Protein AF-K0KB37-F1 (afdb_monomer_lite)

pLDDT: mean 81.52, std 21.6, range [36.0, 98.44]

Foldseek 3Di:
DQVLLVQLVVQLLVQFDPVQFVVVCVVQVDPQTASNHDPVSSLVSLVVSCVVPPDPDPVSLLVSLCCLCVVPNHPSSNVSSLSSVLPCVVSQEPVCVVVLVVQCVVVVGCVSVVSCCVRHVVVRVVVVVVVVVVVVVPDPPPDPPPDDDDDDDDDDDDDDDDDDDDDDDDDDDDDPDDDDDDDDD

Structure (mmCIF, N/CA/C/O backbone):
data_AF-K0KB37-F1
#
_entry.id   AF-K0KB37-F1
#
loop_
_atom_site.group_PDB
_atom_site.id
_atom_site.type_symbol
_atom_site.label_atom_id
_atom_site.label_alt_id
_atom_site.label_comp_id
_atom_site.label_asym_id
_atom_site.label_entity_id
_atom_site.label_seq_id
_atom_site.pdbx_PDB_ins_code
_atom_site.Cartn_x
_atom_site.Cartn_y
_atom_site.Cartn_z
_atom_site.occupancy
_atom_site.B_iso_or_equiv
_atom_site.auth_seq_id
_atom_site.auth_comp_id
_atom_site.auth_asym_id
_atom_site.auth_atom_id
_atom_site.pdbx_PDB_model_num
ATOM 1 N N . MET A 1 1 ? -4.685 15.515 -6.079 1.00 49.22 1 MET A N 1
ATOM 2 C CA . MET A 1 1 ? -5.528 14.471 -5.465 1.00 49.22 1 MET A CA 1
ATOM 3 C C . MET A 1 1 ? -6.033 13.548 -6.552 1.00 49.22 1 MET A C 1
ATOM 5 O O . MET A 1 1 ? -6.897 13.933 -7.337 1.00 49.22 1 MET A O 1
ATOM 9 N N . ASN A 1 2 ? -5.458 12.354 -6.639 1.00 66.69 2 ASN A N 1
ATOM 10 C CA . ASN A 1 2 ? -5.874 11.321 -7.572 1.00 66.69 2 ASN A CA 1
ATOM 11 C C . ASN A 1 2 ? -7.235 10.761 -7.128 1.00 66.69 2 ASN A C 1
ATOM 13 O O . ASN A 1 2 ? -7.380 10.248 -6.014 1.00 66.69 2 ASN A O 1
ATOM 17 N N . GLY A 1 3 ? -8.246 10.814 -8.004 1.00 86.12 3 GLY A N 1
ATOM 18 C CA . GLY A 1 3 ? -9.591 10.299 -7.704 1.00 86.12 3 GLY A CA 1
ATOM 19 C C . GLY A 1 3 ? -9.596 8.837 -7.232 1.00 86.12 3 GLY A C 1
ATOM 20 O O . GLY A 1 3 ? -10.492 8.427 -6.491 1.00 86.12 3 GLY A O 1
ATOM 21 N N . LEU A 1 4 ? -8.559 8.072 -7.591 1.00 91.25 4 LEU A N 1
ATOM 22 C CA . LEU A 1 4 ? -8.367 6.688 -7.183 1.00 91.25 4 LEU A CA 1
ATOM 23 C C . LEU A 1 4 ? -7.951 6.519 -5.718 1.00 91.25 4 LEU A C 1
ATOM 25 O O . LEU A 1 4 ? -8.518 5.676 -5.021 1.00 91.25 4 LEU A O 1
ATOM 29 N N . ALA A 1 5 ? -6.986 7.311 -5.240 1.00 94.44 5 ALA A N 1
ATOM 30 C CA . ALA A 1 5 ? -6.568 7.284 -3.838 1.00 94.44 5 ALA A CA 1
ATOM 31 C C . ALA A 1 5 ? -7.746 7.678 -2.937 1.00 94.44 5 ALA A C 1
ATOM 33 O O . ALA A 1 5 ? -8.054 6.985 -1.967 1.00 94.44 5 ALA A O 1
ATOM 34 N N . ALA A 1 6 ? -8.495 8.708 -3.340 1.00 94.94 6 ALA A N 1
ATOM 35 C CA . ALA A 1 6 ? -9.721 9.115 -2.665 1.00 94.94 6 ALA A CA 1
ATOM 36 C C . ALA A 1 6 ? -10.789 8.002 -2.647 1.00 94.94 6 ALA A C 1
ATOM 38 O O . ALA A 1 6 ? -11.443 7.798 -1.627 1.00 94.94 6 ALA A O 1
ATOM 39 N N . ALA A 1 7 ? -10.964 7.252 -3.742 1.00 96.19 7 ALA A N 1
ATOM 40 C CA . ALA A 1 7 ? -11.904 6.129 -3.786 1.00 96.19 7 ALA A CA 1
ATOM 41 C C . ALA A 1 7 ? -11.518 4.991 -2.830 1.00 96.19 7 ALA A C 1
ATOM 43 O O . ALA A 1 7 ? -12.390 4.443 -2.157 1.00 96.19 7 ALA A O 1
ATOM 44 N N . ILE A 1 8 ? -10.225 4.668 -2.735 1.00 97.00 8 ILE A N 1
ATOM 45 C CA . ILE A 1 8 ? -9.721 3.672 -1.781 1.00 97.00 8 ILE A CA 1
ATOM 46 C C . ILE A 1 8 ? -9.968 4.146 -0.349 1.00 97.00 8 ILE A C 1
ATOM 48 O O . ILE A 1 8 ? -10.559 3.404 0.429 1.00 97.00 8 ILE A O 1
ATOM 52 N N . ARG A 1 9 ? -9.592 5.387 -0.017 1.00 98.06 9 ARG A N 1
ATOM 53 C CA . ARG A 1 9 ? -9.799 5.966 1.322 1.00 98.06 9 ARG A CA 1
ATOM 54 C C . ARG A 1 9 ? -11.262 5.917 1.753 1.00 98.06 9 ARG A C 1
ATOM 56 O O . ARG A 1 9 ? -11.544 5.466 2.857 1.00 98.06 9 ARG A O 1
ATOM 63 N N . ARG A 1 10 ? -12.190 6.306 0.868 1.00 97.81 10 ARG A N 1
ATOM 64 C CA . ARG A 1 10 ? -13.636 6.230 1.143 1.00 97.81 10 ARG A CA 1
ATOM 65 C C . ARG A 1 10 ? -14.078 4.807 1.472 1.00 97.81 10 ARG A C 1
ATOM 67 O O . ARG A 1 10 ? -14.655 4.590 2.524 1.00 97.81 10 ARG A O 1
ATOM 74 N N . GLN A 1 11 ? -13.728 3.827 0.637 1.00 98.00 11 GLN A N 1
ATOM 75 C CA . GLN A 1 11 ? -14.130 2.440 0.896 1.00 98.00 11 GLN A CA 1
ATOM 76 C C . GLN A 1 11 ? -13.476 1.840 2.148 1.00 98.00 11 GLN A C 1
ATOM 78 O O . GLN A 1 11 ? -14.075 0.985 2.795 1.00 98.00 11 GLN A O 1
ATOM 83 N N . LEU A 1 12 ? -12.258 2.262 2.504 1.00 98.25 12 LEU A N 1
ATOM 84 C CA . LEU A 1 12 ? -11.641 1.868 3.772 1.00 98.25 12 LEU A CA 1
ATOM 85 C C . LEU A 1 12 ? -12.377 2.473 4.968 1.00 98.25 12 LEU A C 1
ATOM 87 O O . LEU A 1 12 ? -12.578 1.770 5.953 1.00 98.25 12 LEU A O 1
ATOM 91 N N . ALA A 1 13 ? -12.795 3.736 4.874 1.00 97.94 13 ALA A N 1
ATOM 92 C CA . ALA A 1 13 ? -13.595 4.386 5.905 1.00 97.94 13 ALA A CA 1
ATOM 93 C C . ALA A 1 13 ? -14.971 3.716 6.063 1.00 97.94 13 ALA A C 1
ATOM 95 O O . ALA A 1 13 ? -15.380 3.435 7.185 1.00 97.94 13 ALA A O 1
ATOM 96 N N . ASP A 1 14 ? -15.638 3.368 4.958 1.00 98.12 14 ASP A N 1
ATOM 97 C CA . ASP A 1 14 ? -16.926 2.657 4.976 1.00 98.12 14 ASP A CA 1
ATOM 98 C C . ASP A 1 14 ? -16.816 1.258 5.610 1.00 98.12 14 ASP A C 1
ATOM 100 O O . ASP A 1 14 ? -17.766 0.753 6.204 1.00 98.12 14 ASP A O 1
ATOM 104 N N . ALA A 1 15 ? -15.650 0.618 5.484 1.00 97.94 15 ALA A N 1
ATOM 105 C CA . ALA A 1 15 ? -15.365 -0.698 6.053 1.00 97.94 15 ALA A CA 1
ATOM 106 C C . ALA A 1 15 ? -14.713 -0.645 7.447 1.00 97.94 15 ALA A C 1
ATOM 108 O O . ALA A 1 15 ? -14.294 -1.691 7.957 1.00 97.94 15 ALA A O 1
ATOM 109 N N . ALA A 1 16 ? -14.568 0.547 8.033 1.00 97.88 16 ALA A N 1
ATOM 110 C CA . ALA A 1 16 ? -13.901 0.737 9.311 1.00 97.88 16 ALA A CA 1
ATOM 111 C C . ALA A 1 16 ? -14.638 0.014 10.448 1.00 97.88 16 ALA A C 1
ATOM 113 O O . ALA A 1 16 ? -15.864 -0.066 10.486 1.00 97.88 16 ALA A O 1
ATOM 114 N N . ASP A 1 17 ? -13.864 -0.480 11.410 1.00 97.44 17 ASP A N 1
ATOM 115 C CA . ASP A 1 17 ? -14.357 -1.086 12.642 1.00 97.44 17 ASP A CA 1
ATOM 116 C C . ASP A 1 17 ? -13.735 -0.347 13.840 1.00 97.44 17 ASP A C 1
ATOM 118 O O . ASP A 1 17 ? -12.647 -0.710 14.316 1.00 97.44 17 ASP A O 1
ATOM 122 N N . PRO A 1 18 ? -14.417 0.699 14.349 1.00 96.12 18 PRO A N 1
ATOM 123 C CA . PRO A 1 18 ? -13.924 1.501 15.465 1.00 96.12 18 PRO A CA 1
ATOM 124 C C . PRO A 1 18 ? -13.724 0.701 16.756 1.00 96.12 18 PRO A C 1
ATOM 126 O O . PRO A 1 18 ? -12.936 1.111 17.606 1.00 96.12 18 PRO A O 1
ATOM 129 N N . ALA A 1 19 ? -14.402 -0.441 16.918 1.00 96.88 19 ALA A N 1
ATOM 130 C CA . ALA A 1 19 ? -14.227 -1.292 18.091 1.00 96.88 19 ALA A CA 1
ATOM 131 C C . ALA A 1 19 ? -12.898 -2.064 18.035 1.00 96.88 19 ALA A C 1
ATOM 133 O O . ALA A 1 19 ? -12.258 -2.275 19.067 1.00 96.88 19 ALA A O 1
ATOM 134 N N . LYS A 1 20 ? -12.441 -2.449 16.835 1.00 95.19 20 LYS A N 1
ATOM 135 C CA . LYS A 1 20 ? -11.159 -3.152 16.639 1.00 95.19 20 LYS A CA 1
ATOM 136 C C . LYS A 1 20 ? -9.959 -2.218 16.552 1.00 95.19 20 LYS A C 1
ATOM 138 O O . LYS A 1 20 ? -8.869 -2.597 16.991 1.00 95.19 20 LYS A O 1
ATOM 143 N N . ALA A 1 21 ? -10.136 -1.022 15.994 1.00 96.56 21 ALA A N 1
ATOM 144 C CA . ALA A 1 21 ? -9.048 -0.082 15.725 1.00 96.56 21 ALA A CA 1
ATOM 145 C C . ALA A 1 21 ? -8.096 0.146 16.925 1.00 96.56 21 ALA A C 1
ATOM 147 O O . ALA A 1 21 ? -6.887 -0.049 16.752 1.00 96.56 21 ALA A O 1
ATOM 148 N N . PRO A 1 22 ? -8.573 0.437 18.157 1.00 97.25 22 PRO A N 1
ATOM 149 C CA . PRO A 1 22 ? -7.686 0.686 19.295 1.00 97.25 22 PRO A CA 1
ATOM 150 C C . PRO A 1 22 ? -6.863 -0.540 19.701 1.00 97.25 22 PRO A C 1
ATOM 152 O O . PRO A 1 22 ? -5.706 -0.410 20.102 1.00 97.25 22 PRO A O 1
ATOM 155 N N . GLN A 1 23 ? -7.441 -1.741 19.603 1.00 96.56 23 GLN A N 1
ATOM 156 C CA . GLN A 1 23 ? -6.748 -2.979 19.957 1.00 96.56 23 GLN A CA 1
ATOM 157 C C . GLN A 1 23 ? -5.597 -3.250 18.986 1.00 96.56 23 GLN A C 1
ATOM 159 O O . GLN A 1 23 ? -4.478 -3.536 19.419 1.00 96.56 23 GLN A O 1
ATOM 164 N N . VAL A 1 24 ? -5.856 -3.118 17.682 1.00 96.12 24 VAL A N 1
ATOM 165 C CA . VAL A 1 24 ? -4.841 -3.330 16.644 1.00 96.12 24 VAL A CA 1
ATOM 166 C C . VAL A 1 24 ? -3.750 -2.264 16.734 1.00 96.12 24 VAL A C 1
ATOM 168 O O . VAL A 1 24 ? -2.570 -2.604 16.675 1.00 96.12 24 VAL A O 1
ATOM 171 N N . GLN A 1 25 ? -4.114 -1.000 16.965 1.00 97.25 25 GLN A N 1
ATOM 172 C CA . GLN A 1 25 ? -3.147 0.084 17.132 1.00 97.25 25 GLN A CA 1
ATOM 173 C C . GLN A 1 25 ? -2.211 -0.152 18.325 1.00 97.25 25 GLN A C 1
ATOM 175 O O . GLN A 1 25 ? -0.996 -0.003 18.185 1.00 97.25 25 GLN A O 1
ATOM 180 N N . ARG A 1 26 ? -2.755 -0.575 19.479 1.00 97.31 26 ARG A N 1
ATOM 181 C CA . ARG A 1 26 ? -1.965 -0.922 20.675 1.00 97.31 26 ARG A CA 1
ATOM 182 C C . ARG A 1 26 ? -1.032 -2.096 20.421 1.00 97.31 26 ARG A C 1
ATOM 184 O O . ARG A 1 26 ? 0.142 -2.021 20.772 1.00 97.31 26 ARG A O 1
ATOM 191 N N . TYR A 1 27 ? -1.542 -3.159 19.798 1.00 95.75 27 TYR A N 1
ATOM 192 C CA . TYR A 1 27 ? -0.733 -4.318 19.424 1.00 95.75 27 TYR A CA 1
ATOM 193 C C . TYR A 1 27 ? 0.437 -3.909 18.519 1.00 95.75 27 TYR A C 1
ATOM 195 O O . TYR A 1 27 ? 1.581 -4.283 18.769 1.00 95.75 27 TYR A O 1
ATOM 203 N N . MET A 1 28 ? 0.155 -3.071 17.520 1.00 96.31 28 MET A N 1
ATOM 204 C CA . MET A 1 28 ? 1.146 -2.576 16.567 1.00 96.31 28 MET A CA 1
ATOM 205 C C . MET A 1 28 ? 2.038 -1.470 17.126 1.00 96.31 28 MET A C 1
ATOM 207 O O . MET A 1 28 ? 2.959 -1.062 16.429 1.00 96.31 28 MET A O 1
ATOM 211 N N . LYS A 1 29 ? 1.781 -0.982 18.349 1.00 96.00 29 LYS A N 1
ATOM 212 C CA . LYS A 1 29 ? 2.479 0.161 18.964 1.00 96.00 29 LYS A CA 1
ATOM 213 C C . LYS A 1 29 ? 2.585 1.349 17.998 1.00 96.00 29 LYS A C 1
ATOM 215 O O . LYS A 1 29 ? 3.626 1.986 17.888 1.00 96.00 29 LYS A O 1
ATOM 220 N N . SER A 1 30 ? 1.510 1.587 17.251 1.00 95.56 30 SER A N 1
ATOM 221 C CA . SER A 1 30 ? 1.497 2.523 16.130 1.00 95.56 30 SER A CA 1
ATOM 222 C C . SER A 1 30 ? 1.082 3.915 16.592 1.00 95.56 30 SER A C 1
ATOM 224 O O . SER A 1 30 ? 0.020 4.077 17.195 1.00 95.56 30 SER A O 1
ATOM 226 N N . GLU A 1 31 ? 1.886 4.920 16.252 1.00 94.31 31 GLU A N 1
ATOM 227 C CA . GLU A 1 31 ? 1.502 6.331 16.381 1.00 94.31 31 GLU A CA 1
ATOM 228 C C . GLU A 1 31 ? 0.377 6.680 15.400 1.00 94.31 31 GLU A C 1
ATOM 230 O O . GLU A 1 31 ? -0.600 7.328 15.766 1.00 94.31 31 GLU A O 1
ATOM 235 N N . MET A 1 32 ? 0.475 6.172 14.168 1.00 96.19 32 MET A N 1
ATOM 236 C CA . MET A 1 32 ? -0.565 6.310 13.152 1.00 96.19 32 MET A CA 1
ATOM 237 C C . MET A 1 32 ? -1.825 5.529 13.565 1.00 96.19 32 MET A C 1
ATOM 239 O O . MET A 1 32 ? -1.699 4.358 13.960 1.00 96.19 32 MET A O 1
ATOM 243 N N . PRO A 1 33 ? -3.023 6.130 13.458 1.00 97.88 33 PRO A N 1
ATOM 244 C CA . PRO A 1 33 ? -4.267 5.469 13.816 1.00 97.88 33 PRO A CA 1
ATOM 245 C C . PRO A 1 33 ? -4.610 4.336 12.846 1.00 97.88 33 PRO A C 1
ATOM 247 O O . PRO A 1 33 ? -4.122 4.264 11.714 1.00 97.88 33 PRO A O 1
ATOM 250 N N . PHE A 1 34 ? -5.484 3.450 13.312 1.00 98.38 34 PHE A N 1
ATOM 251 C CA . PHE A 1 34 ? -6.089 2.398 12.503 1.00 98.38 34 PHE A CA 1
ATOM 252 C C . PHE A 1 34 ? -7.570 2.684 12.275 1.00 98.38 34 PHE A C 1
ATOM 254 O O . PHE A 1 34 ? -8.239 3.239 13.143 1.00 98.38 34 PHE A O 1
ATOM 261 N N . LEU A 1 35 ? -8.086 2.233 11.138 1.00 98.25 35 LEU A N 1
ATOM 262 C CA . LEU A 1 35 ? -9.521 2.141 10.866 1.00 98.25 35 LEU A CA 1
ATOM 263 C C . LEU A 1 35 ? -10.135 0.847 11.422 1.00 98.25 35 LEU A C 1
ATOM 265 O O . LEU A 1 35 ? -11.345 0.769 11.592 1.00 98.25 35 LEU A O 1
ATOM 269 N N . GLY A 1 36 ? -9.327 -0.180 11.701 1.00 97.81 36 GLY A N 1
ATOM 270 C CA . GLY A 1 36 ? -9.795 -1.500 12.138 1.00 97.81 36 GLY A CA 1
ATOM 271 C C . GLY A 1 36 ? -10.163 -2.434 10.980 1.00 97.81 36 GLY A C 1
ATOM 272 O O . GLY A 1 36 ? -10.812 -3.460 11.193 1.00 97.81 36 GLY A O 1
ATOM 273 N N . VAL A 1 37 ? -9.737 -2.116 9.752 1.00 98.06 37 VAL A N 1
ATOM 274 C CA . VAL A 1 37 ? -10.094 -2.894 8.556 1.00 98.06 37 VAL A CA 1
ATOM 275 C C . VAL A 1 37 ? -9.225 -4.148 8.458 1.00 98.06 37 VAL A C 1
ATOM 277 O O . VAL A 1 37 ? -7.996 -4.089 8.353 1.00 98.06 37 VAL A O 1
ATOM 280 N N . ALA A 1 38 ? -9.866 -5.317 8.433 1.00 96.44 38 ALA A N 1
ATOM 281 C CA . ALA A 1 38 ? -9.171 -6.594 8.295 1.00 96.44 38 ALA A CA 1
ATOM 282 C C . ALA A 1 38 ? -8.412 -6.706 6.956 1.00 96.44 38 ALA A C 1
ATOM 284 O O . ALA A 1 38 ? -8.867 -6.217 5.920 1.00 96.44 38 ALA A O 1
ATOM 285 N N . LYS A 1 39 ? -7.288 -7.441 6.946 1.00 95.31 39 LYS A N 1
ATOM 286 C CA . LYS A 1 39 ? -6.451 -7.654 5.745 1.00 95.31 39 LYS A CA 1
ATOM 287 C C . LYS A 1 39 ? -7.248 -8.163 4.538 1.00 95.31 39 LYS A C 1
ATOM 289 O O . LYS A 1 39 ? -7.036 -7.683 3.430 1.00 95.31 39 LYS A O 1
ATOM 294 N N . SER A 1 40 ? -8.165 -9.110 4.738 1.00 96.56 40 SER A N 1
ATOM 295 C CA . SER A 1 40 ? -8.999 -9.660 3.659 1.00 96.56 40 SER A CA 1
ATOM 296 C C . SER A 1 40 ? -9.960 -8.621 3.072 1.00 96.56 40 SER A C 1
ATOM 298 O O . SER A 1 40 ? -10.099 -8.542 1.851 1.00 96.56 40 SER A O 1
ATOM 300 N N . ALA A 1 41 ? -10.586 -7.802 3.921 1.00 97.38 41 ALA A N 1
ATOM 301 C CA . ALA A 1 41 ? -11.482 -6.730 3.500 1.00 97.38 41 ALA A CA 1
ATOM 302 C C . ALA A 1 41 ? -10.717 -5.648 2.729 1.00 97.38 41 ALA A C 1
ATOM 304 O O . ALA A 1 41 ? -11.101 -5.301 1.615 1.00 97.38 41 ALA A O 1
ATOM 305 N N . ARG A 1 42 ? -9.576 -5.201 3.263 1.00 97.06 42 ARG A N 1
ATOM 306 C CA . ARG A 1 42 ? -8.700 -4.229 2.603 1.00 97.06 42 ARG A CA 1
ATOM 307 C C . ARG A 1 42 ? -8.214 -4.720 1.236 1.00 97.06 42 ARG A C 1
ATOM 309 O O . ARG A 1 42 ? -8.412 -4.026 0.245 1.00 97.06 42 ARG A O 1
ATOM 316 N N . ALA A 1 43 ? -7.701 -5.949 1.149 1.00 96.00 43 ALA A N 1
ATOM 317 C CA . ALA A 1 43 ? -7.282 -6.538 -0.123 1.00 96.00 43 ALA A CA 1
ATOM 318 C C . ALA A 1 43 ? -8.436 -6.619 -1.141 1.00 96.00 43 ALA A C 1
ATOM 320 O O . ALA A 1 43 ? -8.234 -6.371 -2.333 1.00 96.00 43 ALA A O 1
ATOM 321 N N . LYS A 1 44 ? -9.660 -6.931 -0.686 1.00 97.31 44 LYS A N 1
ATOM 322 C CA . LYS A 1 44 ? -10.863 -6.931 -1.532 1.00 97.31 44 LYS A CA 1
ATOM 323 C C . LYS A 1 44 ? -11.198 -5.523 -2.033 1.00 97.31 44 LYS A C 1
ATOM 325 O O . LYS A 1 44 ? -11.456 -5.375 -3.225 1.00 97.31 44 LYS A O 1
ATOM 330 N N . ILE A 1 45 ? -11.146 -4.513 -1.166 1.00 97.56 45 ILE A N 1
ATOM 331 C CA . ILE A 1 45 ? -11.372 -3.099 -1.506 1.00 97.56 45 ILE A CA 1
ATOM 332 C C . ILE A 1 45 ? -10.342 -2.627 -2.534 1.00 97.56 45 ILE A C 1
ATOM 334 O O . ILE A 1 45 ? -10.711 -2.202 -3.630 1.00 97.56 45 ILE A O 1
ATOM 338 N N . THR A 1 46 ? -9.047 -2.795 -2.249 1.00 95.38 46 THR A N 1
ATOM 339 C CA . THR A 1 46 ? -7.964 -2.409 -3.163 1.00 95.38 46 THR A CA 1
ATOM 340 C C . THR A 1 46 ? -8.136 -3.094 -4.524 1.00 95.38 46 THR A C 1
ATOM 342 O O . THR A 1 46 ? -7.998 -2.465 -5.585 1.00 95.38 46 THR A O 1
ATOM 345 N N . ARG A 1 47 ? -8.516 -4.381 -4.521 1.00 94.19 47 ARG A N 1
ATOM 346 C CA . ARG A 1 47 ? -8.805 -5.146 -5.739 1.00 94.19 47 ARG A CA 1
ATOM 347 C C . ARG A 1 47 ? -10.016 -4.601 -6.504 1.00 94.19 47 ARG A C 1
ATOM 349 O O . ARG A 1 47 ? -9.927 -4.428 -7.720 1.00 94.19 47 ARG A O 1
ATOM 356 N N . ALA A 1 48 ? -11.133 -4.336 -5.843 1.00 95.50 48 ALA A N 1
ATOM 357 C CA . ALA A 1 48 ? -12.331 -3.823 -6.498 1.00 95.50 48 ALA A CA 1
ATOM 358 C C . ALA A 1 48 ? -12.062 -2.447 -7.121 1.00 95.50 48 ALA A C 1
ATOM 360 O O . ALA A 1 48 ? -12.246 -2.257 -8.323 1.00 95.50 48 ALA A O 1
ATOM 361 N N . VAL A 1 49 ? -11.494 -1.528 -6.340 1.00 94.94 49 VAL A N 1
ATOM 362 C CA . VAL A 1 49 ? -11.251 -0.150 -6.772 1.00 94.94 49 VAL A CA 1
ATOM 363 C C . VAL A 1 49 ? -10.267 -0.080 -7.939 1.00 94.94 49 VAL A C 1
ATOM 365 O O . VAL A 1 49 ? -10.547 0.584 -8.933 1.00 94.94 49 VAL A O 1
ATOM 368 N N . SER A 1 50 ? -9.150 -0.822 -7.899 1.00 91.19 50 SER A N 1
ATOM 369 C CA . SER A 1 50 ? -8.240 -0.808 -9.062 1.00 91.19 50 SER A CA 1
ATOM 370 C C . SER A 1 50 ? -8.737 -1.623 -10.266 1.00 91.19 50 SER A C 1
ATOM 372 O O . SER A 1 50 ? -8.157 -1.487 -11.334 1.00 91.19 50 SER A O 1
ATOM 374 N N . ALA A 1 51 ? -9.770 -2.468 -10.123 1.00 92.00 51 ALA A N 1
ATOM 375 C CA . ALA A 1 51 ? -10.418 -3.092 -11.285 1.00 92.00 51 ALA A CA 1
ATOM 376 C C . ALA A 1 51 ? -11.369 -2.110 -11.979 1.00 92.00 51 ALA A C 1
ATOM 378 O O . ALA A 1 51 ? -11.401 -2.068 -13.202 1.00 92.00 51 ALA A O 1
ATOM 379 N N . ALA A 1 52 ? -12.112 -1.320 -11.199 1.00 93.19 52 ALA A N 1
ATOM 380 C CA . ALA A 1 52 ? -13.000 -0.282 -11.718 1.00 93.19 52 ALA A CA 1
ATOM 381 C C . ALA A 1 52 ? -12.226 0.878 -12.368 1.00 93.19 52 ALA A C 1
ATOM 383 O O . ALA A 1 52 ? -12.714 1.514 -13.297 1.00 93.19 52 ALA A O 1
ATOM 384 N N . HIS A 1 53 ? -11.006 1.133 -11.890 1.00 90.44 53 HIS A N 1
ATOM 385 C CA . HIS A 1 53 ? -10.158 2.229 -12.346 1.00 90.44 53 HIS A CA 1
ATOM 386 C C . HIS A 1 53 ? -8.727 1.732 -12.600 1.00 90.44 53 HIS A C 1
ATOM 388 O O . HIS A 1 53 ? -7.823 1.982 -11.788 1.00 90.44 53 HIS A O 1
ATOM 394 N N . PRO A 1 54 ? -8.503 0.974 -13.688 1.00 90.88 54 PRO A N 1
ATOM 395 C CA . PRO A 1 54 ? -7.164 0.541 -14.043 1.00 90.88 54 PRO A CA 1
ATOM 396 C C . PRO A 1 54 ? -6.306 1.766 -14.420 1.00 90.88 54 PRO A C 1
ATOM 398 O O . PRO A 1 54 ? -6.764 2.629 -15.167 1.00 90.88 54 PRO A O 1
ATOM 401 N N . PRO A 1 55 ? -5.062 1.863 -13.925 1.00 92.00 55 PRO A N 1
ATOM 402 C CA . PRO A 1 55 ? -4.126 2.894 -14.340 1.00 92.00 55 PRO A CA 1
ATOM 403 C C . PRO A 1 55 ? -3.778 2.726 -15.821 1.00 92.00 55 PRO A C 1
ATOM 405 O O . PRO A 1 55 ? -3.517 1.616 -16.297 1.00 92.00 55 PRO A O 1
ATOM 408 N N . THR A 1 56 ? -3.753 3.852 -16.522 1.00 93.50 56 THR A N 1
ATOM 409 C CA . THR A 1 56 ? -3.440 3.965 -17.952 1.00 93.50 56 THR A CA 1
ATOM 410 C C . THR A 1 56 ? -1.938 4.045 -18.213 1.00 93.50 56 THR A C 1
ATOM 412 O O . THR A 1 56 ? -1.486 3.664 -19.288 1.00 93.50 56 THR A O 1
ATOM 415 N N . SER A 1 57 ? -1.151 4.455 -17.212 1.00 95.12 57 SER A N 1
ATOM 416 C CA . SER A 1 57 ? 0.308 4.526 -17.286 1.00 95.12 57 SER A CA 1
ATOM 417 C C . SER A 1 57 ? 0.980 4.094 -15.981 1.00 95.12 57 SER A C 1
ATOM 419 O O . SER A 1 57 ? 0.335 3.953 -14.933 1.00 95.12 57 SER A O 1
ATOM 421 N N . ARG A 1 58 ? 2.300 3.886 -16.048 1.00 95.56 58 ARG A N 1
ATOM 422 C CA . ARG A 1 58 ? 3.126 3.577 -14.877 1.00 95.56 58 ARG A CA 1
ATOM 423 C C . ARG A 1 58 ? 3.156 4.751 -13.902 1.00 95.56 58 ARG A C 1
ATOM 425 O O . ARG A 1 58 ? 3.074 4.542 -12.696 1.00 95.56 58 ARG A O 1
ATOM 432 N N . GLU A 1 59 ? 3.230 5.967 -14.424 1.00 95.31 59 GLU A N 1
ATOM 433 C CA . GLU A 1 59 ? 3.279 7.214 -13.662 1.00 95.31 59 GLU A CA 1
ATOM 434 C C . GLU A 1 59 ? 1.998 7.373 -12.846 1.00 95.31 59 GLU A C 1
ATOM 436 O O . GLU A 1 59 ? 2.074 7.567 -11.638 1.00 95.31 59 GLU A O 1
ATOM 441 N N . GLN A 1 60 ? 0.828 7.159 -13.459 1.00 94.88 60 GLN A N 1
ATOM 442 C CA . GLN A 1 60 ? -0.459 7.215 -12.758 1.00 94.88 60 GLN A CA 1
ATOM 443 C C . GLN A 1 60 ? -0.561 6.156 -11.646 1.00 94.88 60 GLN A C 1
ATOM 445 O O . GLN A 1 60 ? -1.174 6.373 -10.595 1.00 94.88 60 GLN A O 1
ATOM 450 N N . TRP A 1 61 ? 0.020 4.974 -11.869 1.00 95.62 61 TRP A N 1
ATOM 451 C CA . TRP A 1 61 ? 0.081 3.937 -10.844 1.00 95.62 61 TRP A CA 1
ATOM 452 C C . TRP A 1 61 ? 0.979 4.331 -9.674 1.00 95.62 61 TRP A C 1
ATOM 454 O O . TRP A 1 61 ? 0.527 4.213 -8.531 1.00 95.62 61 TRP A O 1
ATOM 464 N N . LEU A 1 62 ? 2.194 4.811 -9.954 1.00 96.56 62 LEU A N 1
ATOM 465 C CA . LEU A 1 62 ? 3.147 5.262 -8.941 1.00 96.56 62 LEU A CA 1
ATOM 466 C C . LEU A 1 62 ? 2.621 6.463 -8.162 1.00 96.56 62 LEU A C 1
ATOM 468 O O . LEU A 1 62 ? 2.697 6.454 -6.939 1.00 96.56 62 LEU A O 1
ATOM 472 N N . GLU A 1 63 ? 2.022 7.442 -8.838 1.00 96.38 63 GLU A N 1
ATOM 473 C CA . GLU A 1 63 ? 1.393 8.602 -8.206 1.00 96.38 63 GLU A CA 1
ATOM 474 C C . GLU A 1 63 ? 0.350 8.157 -7.178 1.00 96.38 63 GLU A C 1
ATOM 476 O O . GLU A 1 63 ? 0.395 8.577 -6.029 1.00 96.38 63 GLU A O 1
ATOM 481 N N . CYS A 1 64 ? -0.531 7.218 -7.540 1.00 96.12 64 CYS A N 1
ATOM 482 C CA . CYS A 1 64 ? -1.524 6.698 -6.602 1.00 96.12 64 CYS A CA 1
ATOM 483 C C . CYS A 1 64 ? -0.899 5.933 -5.422 1.00 96.12 64 CYS A C 1
ATOM 485 O O . CYS A 1 64 ? -1.411 6.017 -4.306 1.00 96.12 64 CYS A O 1
ATOM 487 N N . VAL A 1 65 ? 0.162 5.149 -5.658 1.00 97.38 65 VAL A N 1
ATOM 488 C CA . VAL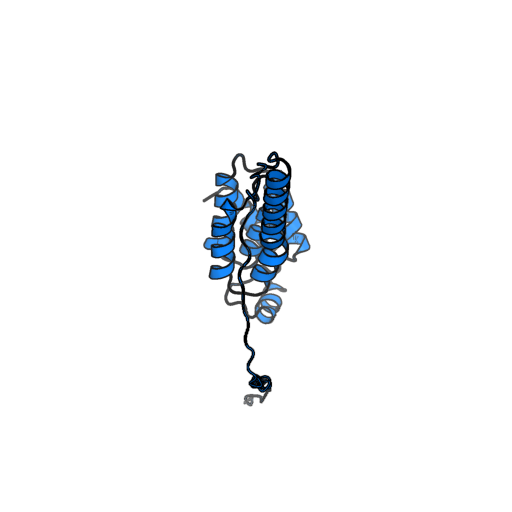 A 1 65 ? 0.882 4.426 -4.592 1.00 97.38 65 VAL A CA 1
ATOM 489 C C . VAL A 1 65 ? 1.518 5.418 -3.618 1.00 97.38 65 VAL A C 1
ATOM 491 O O . VAL A 1 65 ? 1.347 5.275 -2.410 1.00 97.38 65 VAL A O 1
ATOM 494 N N . LEU A 1 66 ? 2.210 6.431 -4.139 1.00 98.12 66 LEU A N 1
ATOM 495 C CA . LEU A 1 66 ? 2.894 7.445 -3.342 1.00 98.12 66 LEU A CA 1
ATOM 496 C C . LEU A 1 66 ? 1.909 8.365 -2.616 1.00 98.12 66 LEU A C 1
ATOM 498 O O . LEU A 1 66 ? 2.147 8.687 -1.458 1.00 98.12 66 LEU A O 1
ATOM 502 N N . GLU A 1 67 ? 0.787 8.736 -3.235 1.00 97.88 67 GLU A N 1
ATOM 503 C CA . GLU A 1 67 ? -0.268 9.530 -2.590 1.00 97.88 67 GLU A CA 1
ATOM 504 C C . GLU A 1 67 ? -0.860 8.789 -1.386 1.00 97.88 67 GLU A C 1
ATOM 506 O O . GLU A 1 67 ? -0.895 9.333 -0.283 1.00 97.88 67 GLU A O 1
ATOM 511 N N . LEU A 1 68 ? -1.250 7.518 -1.559 1.00 97.69 68 LEU A N 1
ATOM 512 C CA . LEU A 1 68 ? -1.753 6.687 -0.456 1.00 97.69 68 LEU A CA 1
ATOM 513 C C . LEU A 1 68 ? -0.731 6.513 0.665 1.00 97.69 68 LEU A C 1
ATOM 515 O O . LEU A 1 68 ? -1.117 6.312 1.810 1.00 97.69 68 LEU A O 1
ATOM 519 N N . TRP A 1 69 ? 0.559 6.548 0.341 1.00 98.38 69 TRP A N 1
ATOM 520 C CA . TRP A 1 69 ? 1.611 6.336 1.318 1.00 98.38 69 TRP A CA 1
ATOM 521 C C . TRP A 1 69 ? 1.987 7.597 2.102 1.00 98.38 69 TRP A C 1
ATOM 523 O O . TRP A 1 69 ? 2.061 7.568 3.337 1.00 98.38 69 TRP A O 1
ATOM 533 N N . ARG A 1 70 ? 2.249 8.691 1.379 1.00 98.12 70 ARG A N 1
ATOM 534 C CA . ARG A 1 70 ? 2.747 9.965 1.917 1.00 98.12 70 ARG A CA 1
ATOM 535 C C . ARG A 1 70 ? 1.667 10.720 2.677 1.00 98.12 70 ARG A C 1
ATOM 537 O O . ARG A 1 70 ? 1.953 11.296 3.718 1.00 98.12 70 ARG A O 1
ATOM 544 N N . GLU A 1 71 ? 0.435 10.677 2.182 1.00 97.88 71 GLU A N 1
ATOM 545 C CA . GLU A 1 71 ? -0.710 11.370 2.781 1.00 97.88 71 GLU A CA 1
ATOM 546 C C . GLU A 1 71 ? -1.577 10.432 3.638 1.00 97.88 71 GLU A C 1
ATOM 548 O O . GLU A 1 71 ? -2.739 10.733 3.902 1.00 97.88 71 GLU A O 1
ATOM 553 N N . ALA A 1 72 ? -1.053 9.264 4.025 1.00 97.81 72 ALA A N 1
ATOM 554 C CA . ALA A 1 72 ? -1.795 8.300 4.825 1.00 97.81 72 ALA A CA 1
ATOM 555 C C . ALA A 1 72 ? -2.240 8.920 6.157 1.00 97.81 72 ALA A C 1
ATOM 557 O O . ALA A 1 72 ? -1.401 9.249 6.998 1.00 97.81 72 ALA A O 1
ATOM 558 N N . GLY A 1 73 ? -3.553 9.019 6.368 1.00 97.56 73 GLY A N 1
ATOM 559 C CA . GLY A 1 73 ? -4.116 9.341 7.680 1.00 97.56 73 GLY A CA 1
ATOM 560 C C . GLY A 1 73 ? -4.176 8.110 8.580 1.00 97.56 73 GLY A C 1
ATOM 561 O O . GLY A 1 73 ? -3.960 8.206 9.786 1.00 97.56 73 GLY A O 1
ATOM 562 N N . PHE A 1 74 ? -4.414 6.944 7.978 1.00 98.25 74 PHE A N 1
ATOM 563 C CA . PHE A 1 74 ? -4.543 5.666 8.669 1.00 98.25 74 PHE A CA 1
ATOM 564 C C . PHE A 1 74 ? -3.574 4.618 8.130 1.00 98.25 74 PHE A C 1
ATOM 566 O O . PHE A 1 74 ? -3.240 4.593 6.941 1.00 98.25 74 PHE A O 1
ATOM 573 N N . ARG A 1 75 ? -3.167 3.684 8.996 1.00 97.75 75 ARG A N 1
ATOM 574 C CA . ARG A 1 75 ? -2.198 2.637 8.643 1.00 97.75 75 ARG A CA 1
ATOM 575 C C . ARG A 1 75 ? -2.678 1.763 7.481 1.00 97.75 75 ARG A C 1
ATOM 577 O O . ARG A 1 75 ? -1.889 1.321 6.645 1.00 97.75 75 ARG A O 1
ATOM 584 N N . GLU A 1 76 ? -3.985 1.545 7.383 1.00 98.44 76 GLU A N 1
ATOM 585 C CA . GLU A 1 76 ? -4.593 0.771 6.306 1.00 98.44 76 GLU A CA 1
ATOM 586 C C . GLU A 1 76 ? -4.445 1.391 4.916 1.00 98.44 76 GLU A C 1
ATOM 588 O O . GLU A 1 76 ? -4.437 0.645 3.936 1.00 98.44 76 GLU A O 1
ATOM 593 N N . GLU A 1 77 ? -4.237 2.702 4.811 1.00 98.31 77 GLU A N 1
ATOM 594 C CA . GLU A 1 77 ? -3.958 3.360 3.530 1.00 98.31 77 GLU A CA 1
ATOM 595 C C . GLU A 1 77 ? -2.574 2.979 2.992 1.00 98.31 77 GLU A C 1
ATOM 597 O O . GLU A 1 77 ? -2.433 2.636 1.815 1.00 98.31 77 GLU A O 1
ATOM 602 N N . ARG A 1 78 ? -1.561 2.918 3.868 1.00 98.31 78 ARG A N 1
ATOM 603 C CA . ARG A 1 78 ? -0.215 2.444 3.511 1.00 98.31 78 ARG A CA 1
ATOM 604 C C . ARG A 1 78 ? -0.218 0.978 3.097 1.00 98.31 78 ARG A C 1
ATOM 606 O O . ARG A 1 78 ? 0.416 0.615 2.107 1.00 98.31 78 ARG A O 1
ATOM 613 N N . TYR A 1 79 ? -0.980 0.127 3.784 1.00 97.88 79 TYR A N 1
ATOM 614 C CA . TYR A 1 79 ? -1.149 -1.254 3.326 1.00 97.88 79 TYR A CA 1
ATOM 615 C C . TYR A 1 79 ? -1.835 -1.331 1.955 1.00 97.88 79 TYR A C 1
ATOM 617 O O . TYR A 1 79 ? -1.432 -2.147 1.126 1.00 97.88 79 TYR A O 1
ATOM 625 N N . ALA A 1 80 ? -2.834 -0.484 1.685 1.00 97.75 80 ALA A N 1
ATOM 626 C CA . ALA A 1 80 ? -3.462 -0.426 0.367 1.00 97.75 80 ALA A CA 1
ATOM 627 C C . ALA A 1 80 ? -2.464 0.024 -0.718 1.00 97.75 80 ALA A C 1
ATOM 629 O O . ALA A 1 80 ? -2.480 -0.522 -1.824 1.00 97.75 80 ALA A O 1
ATOM 630 N N . ALA A 1 81 ? -1.536 0.936 -0.405 1.00 97.38 81 ALA A N 1
ATOM 631 C CA . ALA A 1 81 ? -0.431 1.283 -1.302 1.00 97.38 81 ALA A CA 1
ATOM 632 C C . ALA A 1 81 ? 0.426 0.048 -1.655 1.00 97.38 81 ALA A C 1
ATOM 634 O O . ALA A 1 81 ? 0.666 -0.223 -2.834 1.00 97.38 81 ALA A O 1
ATOM 635 N N . LEU A 1 82 ? 0.815 -0.764 -0.663 1.00 96.88 82 LEU A N 1
ATOM 636 C CA . LEU A 1 82 ? 1.606 -1.988 -0.883 1.00 96.88 82 LEU A CA 1
ATOM 637 C C . LEU A 1 82 ? 0.841 -3.087 -1.635 1.00 96.88 82 LEU A C 1
ATOM 639 O O . LEU A 1 82 ? 1.414 -3.829 -2.437 1.00 96.88 82 LEU A O 1
ATOM 643 N N . GLU A 1 83 ? -0.462 -3.204 -1.414 1.00 95.50 83 GLU A N 1
ATOM 644 C CA . GLU A 1 83 ? -1.314 -4.129 -2.165 1.00 95.50 83 GLU A CA 1
ATOM 645 C C . GLU A 1 83 ? -1.398 -3.733 -3.643 1.00 95.50 83 GLU A C 1
ATOM 647 O O . GLU A 1 83 ? -1.349 -4.593 -4.527 1.00 95.50 83 GLU A O 1
ATOM 652 N N . ARG A 1 84 ? -1.452 -2.427 -3.935 1.00 93.69 84 ARG A N 1
ATOM 653 C CA . ARG A 1 84 ? -1.428 -1.923 -5.313 1.00 93.69 84 ARG A CA 1
ATOM 654 C C . ARG A 1 84 ? -0.115 -2.204 -6.020 1.00 93.69 84 ARG A C 1
ATOM 656 O O . ARG A 1 84 ? -0.146 -2.462 -7.225 1.00 93.69 84 ARG A O 1
ATOM 663 N N . THR A 1 85 ? 1.024 -2.163 -5.325 1.00 94.31 85 THR A N 1
ATOM 664 C CA . THR A 1 85 ? 2.304 -2.464 -5.983 1.00 94.31 85 THR A CA 1
ATOM 665 C C . THR A 1 85 ? 2.340 -3.903 -6.497 1.00 94.31 85 THR A C 1
ATOM 667 O O . THR A 1 85 ? 2.801 -4.152 -7.607 1.00 94.31 85 THR A O 1
ATOM 670 N N . GLY A 1 86 ? 1.728 -4.843 -5.773 1.00 89.44 86 GLY A N 1
ATOM 671 C CA . GLY A 1 86 ? 1.657 -6.253 -6.171 1.00 89.44 86 GLY A CA 1
ATOM 672 C C . GLY A 1 86 ? 0.736 -6.559 -7.354 1.00 89.44 86 GLY A C 1
ATOM 673 O O . GLY A 1 86 ? 0.690 -7.701 -7.802 1.00 89.44 86 GLY A O 1
ATOM 674 N N . ARG A 1 87 ? -0.020 -5.577 -7.858 1.00 89.31 87 ARG A N 1
ATOM 675 C CA . ARG A 1 87 ? -1.072 -5.816 -8.855 1.00 89.31 87 ARG A CA 1
ATOM 676 C C . ARG A 1 87 ? -0.655 -5.562 -10.300 1.00 89.31 87 ARG A C 1
ATOM 678 O O . ARG A 1 87 ? -1.337 -6.014 -11.217 1.00 89.31 87 ARG A O 1
ATOM 685 N N . TYR A 1 88 ? 0.454 -4.863 -10.507 1.00 90.62 88 TYR A N 1
ATOM 686 C CA . TYR A 1 88 ? 0.926 -4.481 -11.835 1.00 90.62 88 TYR A CA 1
ATOM 687 C C . TYR A 1 88 ? 2.343 -5.018 -12.070 1.00 90.62 88 TYR A C 1
ATOM 689 O O . TYR A 1 88 ? 3.282 -4.228 -12.143 1.00 90.62 88 TYR A O 1
ATOM 697 N N . PRO A 1 89 ? 2.519 -6.352 -12.197 1.00 90.25 89 PRO A N 1
ATOM 698 C CA . PRO A 1 89 ? 3.839 -6.966 -12.371 1.00 90.25 89 PRO A CA 1
ATOM 699 C C . PRO A 1 89 ? 4.575 -6.447 -13.614 1.00 90.25 89 PRO A C 1
ATOM 701 O O . PRO A 1 89 ? 5.788 -6.319 -13.595 1.00 90.25 89 PRO A O 1
ATOM 704 N N . ARG A 1 90 ? 3.844 -6.037 -14.659 1.00 91.81 90 ARG A N 1
ATOM 705 C CA . ARG A 1 90 ? 4.411 -5.416 -15.871 1.00 91.81 90 ARG A CA 1
ATOM 706 C C . ARG A 1 90 ? 5.201 -4.119 -15.633 1.00 91.81 90 ARG A C 1
ATOM 70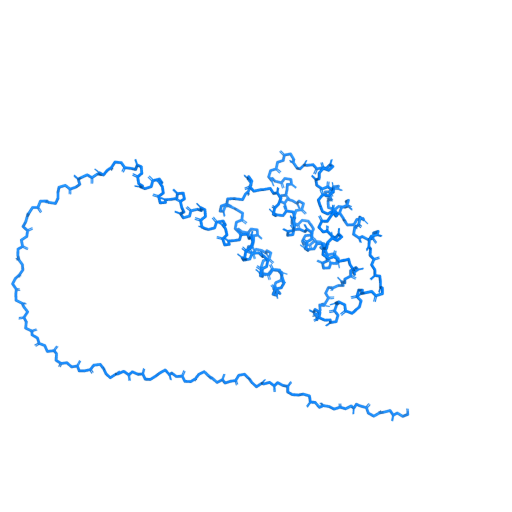8 O O . ARG A 1 90 ? 5.891 -3.670 -16.536 1.00 91.81 90 ARG A O 1
ATOM 715 N N . TRP A 1 91 ? 5.041 -3.480 -14.474 1.00 94.25 91 TRP A N 1
ATOM 716 C CA . TRP A 1 91 ? 5.750 -2.249 -14.098 1.00 94.25 91 TRP A CA 1
ATOM 717 C C . TRP A 1 91 ? 6.762 -2.477 -12.968 1.00 94.25 91 TRP A C 1
ATOM 719 O O . TRP A 1 91 ? 7.242 -1.522 -12.357 1.00 94.25 91 TRP A O 1
ATOM 729 N N . GLN A 1 92 ? 7.053 -3.745 -12.668 1.00 93.19 92 GLN A N 1
ATOM 730 C CA . GLN A 1 92 ? 8.032 -4.161 -11.673 1.00 93.19 92 GLN A CA 1
ATOM 731 C C . GLN A 1 92 ? 9.364 -4.453 -12.366 1.00 93.19 92 GLN A C 1
ATOM 733 O O . GLN A 1 92 ? 9.679 -5.598 -12.666 1.00 93.19 92 GLN A O 1
ATOM 738 N N . ASP A 1 93 ? 10.142 -3.402 -12.611 1.00 91.69 93 ASP A N 1
ATOM 739 C CA . ASP A 1 93 ? 11.540 -3.486 -13.049 1.00 91.69 93 ASP A CA 1
ATOM 740 C C . ASP A 1 93 ? 12.447 -2.687 -12.081 1.00 91.69 93 ASP A C 1
ATOM 742 O O . ASP A 1 93 ? 11.924 -1.901 -11.282 1.00 91.69 93 ASP A O 1
ATOM 746 N N . PRO A 1 94 ? 13.784 -2.862 -12.101 1.00 92.56 94 PRO A N 1
ATOM 747 C CA . PRO A 1 94 ? 14.702 -2.233 -11.145 1.00 92.56 94 PRO A CA 1
ATOM 748 C C . PRO A 1 94 ? 14.550 -0.720 -1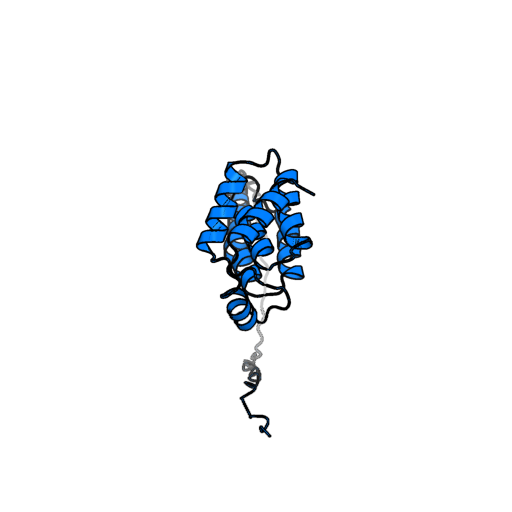0.960 1.00 92.56 94 PRO A C 1
ATOM 750 O O . PRO A 1 94 ? 14.884 -0.203 -9.897 1.00 92.56 94 PRO A O 1
ATOM 753 N N . THR A 1 95 ? 14.005 0.008 -11.937 1.00 93.31 95 THR A N 1
ATOM 754 C CA . THR A 1 95 ? 13.771 1.455 -11.812 1.00 93.31 95 THR A CA 1
ATOM 755 C C . THR A 1 95 ? 12.704 1.817 -10.769 1.00 93.31 95 THR A C 1
ATOM 757 O O . THR A 1 95 ? 12.598 2.979 -10.392 1.00 93.31 95 THR A O 1
ATOM 760 N N . VAL A 1 96 ? 11.933 0.849 -10.250 1.00 95.44 96 VAL A N 1
ATOM 761 C CA . VAL A 1 96 ? 11.007 1.065 -9.121 1.00 95.44 96 VAL A CA 1
ATOM 762 C C . VAL A 1 96 ? 11.696 0.987 -7.750 1.00 95.44 96 VAL A C 1
ATOM 764 O O . VAL A 1 96 ? 11.093 1.355 -6.744 1.00 95.44 96 VAL A O 1
ATOM 767 N N . LEU A 1 97 ? 12.951 0.526 -7.676 1.00 96.00 97 LEU A N 1
ATOM 768 C CA . LEU A 1 97 ? 13.679 0.386 -6.408 1.00 96.00 97 LEU A CA 1
ATOM 769 C C . LEU A 1 97 ? 13.729 1.675 -5.570 1.00 96.00 97 LEU A C 1
ATOM 771 O O . LEU A 1 97 ? 13.512 1.558 -4.366 1.00 96.00 97 LEU A O 1
ATOM 775 N N . PRO A 1 98 ? 13.913 2.886 -6.141 1.00 97.00 98 PRO A N 1
ATOM 776 C CA . PRO A 1 98 ? 13.865 4.124 -5.360 1.00 97.00 98 PRO A CA 1
ATOM 777 C C . PRO A 1 98 ? 12.527 4.343 -4.637 1.00 97.00 98 PRO A C 1
ATOM 779 O O . PRO A 1 98 ? 12.499 4.887 -3.539 1.00 97.00 98 PRO A O 1
ATOM 782 N N . VAL A 1 99 ? 11.415 3.873 -5.214 1.00 97.81 99 VAL A N 1
ATOM 783 C CA . VAL A 1 99 ? 10.101 3.934 -4.557 1.00 97.81 99 VAL A CA 1
ATOM 784 C C . VAL A 1 99 ? 10.060 2.975 -3.369 1.00 97.81 99 VAL A C 1
ATOM 786 O O . VAL A 1 99 ? 9.578 3.344 -2.306 1.00 97.81 99 VAL A O 1
ATOM 789 N N . TYR A 1 100 ? 10.583 1.753 -3.508 1.00 97.81 100 TYR A N 1
ATOM 790 C CA . TYR A 1 100 ? 10.645 0.819 -2.378 1.00 97.81 100 TYR A CA 1
ATOM 791 C C . TYR A 1 100 ? 11.596 1.274 -1.276 1.00 97.81 100 TYR A C 1
ATOM 793 O O . TYR A 1 100 ? 11.283 1.052 -0.110 1.00 97.81 100 TYR A O 1
ATOM 801 N N . ASP A 1 101 ? 12.699 1.931 -1.625 1.00 97.81 101 ASP A N 1
ATOM 802 C CA . ASP A 1 101 ? 13.595 2.558 -0.655 1.00 97.81 101 ASP A CA 1
ATOM 803 C C . ASP A 1 101 ? 12.857 3.628 0.162 1.00 97.81 101 ASP A C 1
ATOM 805 O O . ASP A 1 101 ? 12.824 3.551 1.390 1.00 97.81 101 ASP A O 1
ATOM 809 N N . GLU A 1 102 ? 12.132 4.537 -0.502 1.00 98.25 102 GLU A N 1
ATOM 810 C CA . GLU A 1 102 ? 11.293 5.529 0.179 1.00 98.25 102 GLU A CA 1
ATOM 811 C C . GLU A 1 102 ? 10.275 4.868 1.122 1.00 98.25 102 GLU A C 1
ATOM 813 O O . GLU A 1 102 ? 10.156 5.261 2.286 1.00 98.25 102 GLU A O 1
ATOM 818 N N . LEU A 1 103 ? 9.553 3.848 0.647 1.00 98.19 103 LEU A N 1
ATOM 819 C CA . LEU A 1 103 ? 8.551 3.121 1.435 1.00 98.19 103 LEU A CA 1
ATOM 820 C C . LEU A 1 103 ? 9.184 2.418 2.651 1.00 98.19 103 LEU A C 1
ATOM 822 O O . LEU A 1 103 ? 8.610 2.420 3.736 1.00 98.19 103 LEU A O 1
ATOM 826 N N . VAL A 1 104 ? 10.374 1.832 2.509 1.00 97.88 104 VAL A N 1
ATOM 827 C CA . VAL A 1 104 ? 11.089 1.185 3.621 1.00 97.88 104 VAL A CA 1
ATOM 828 C C . VAL A 1 104 ? 11.545 2.220 4.646 1.00 97.88 104 VAL A C 1
ATOM 830 O O . VAL A 1 104 ? 11.279 2.055 5.838 1.00 97.88 104 VAL A O 1
ATOM 833 N N . VAL A 1 105 ? 12.177 3.305 4.197 1.00 97.94 105 VAL A N 1
ATOM 834 C CA . VAL A 1 105 ? 12.747 4.339 5.073 1.00 97.94 105 VAL A CA 1
ATOM 835 C C . VAL A 1 105 ? 11.656 5.102 5.821 1.00 97.94 105 VAL A C 1
ATOM 837 O O . VAL A 1 105 ? 11.750 5.292 7.029 1.00 97.94 105 VAL A O 1
ATOM 840 N N . THR A 1 106 ? 10.590 5.511 5.133 1.00 97.31 106 THR A N 1
ATOM 841 C CA . THR A 1 106 ? 9.480 6.269 5.744 1.00 97.31 106 THR A CA 1
ATOM 842 C C . THR A 1 106 ? 8.442 5.370 6.430 1.00 97.31 106 THR A C 1
ATOM 844 O O . THR A 1 106 ? 7.588 5.848 7.185 1.00 97.31 106 THR A O 1
ATOM 847 N N . GLY A 1 107 ? 8.486 4.063 6.154 1.00 93.88 107 GLY A N 1
ATOM 848 C CA . GLY A 1 107 ? 7.655 3.037 6.777 1.00 93.88 107 GLY A CA 1
ATOM 849 C C . GLY A 1 107 ? 8.233 2.493 8.071 1.00 93.88 107 GLY A C 1
ATOM 850 O O . GLY A 1 107 ? 7.444 2.184 8.957 1.00 93.88 107 GLY A O 1
ATOM 851 N N . ALA A 1 108 ? 9.566 2.382 8.154 1.00 93.75 108 ALA A N 1
ATOM 852 C CA . ALA A 1 108 ? 10.407 2.047 9.313 1.00 93.75 108 ALA A CA 1
ATOM 853 C C . ALA A 1 108 ? 9.780 1.107 10.365 1.00 93.75 108 ALA A C 1
ATOM 855 O O . ALA A 1 108 ? 9.998 1.250 11.569 1.00 93.75 108 ALA A O 1
ATOM 856 N N . TRP A 1 109 ? 8.999 0.129 9.911 1.00 96.88 109 TRP A N 1
ATOM 857 C CA . TRP A 1 109 ? 8.296 -0.831 10.748 1.00 96.88 109 TRP A CA 1
ATOM 858 C C . TRP A 1 109 ? 8.246 -2.176 10.039 1.00 96.88 109 TRP A C 1
ATOM 860 O O . TRP A 1 109 ? 8.167 -2.250 8.811 1.00 96.88 109 TRP A O 1
ATOM 870 N N . TRP A 1 110 ? 8.326 -3.240 10.831 1.00 95.38 110 TRP A N 1
ATOM 871 C CA . TRP A 1 110 ? 8.535 -4.599 10.337 1.00 95.38 110 TRP A CA 1
ATOM 872 C C . TRP A 1 110 ? 7.440 -5.054 9.365 1.00 95.38 110 TRP A C 1
ATOM 874 O O . TRP A 1 110 ? 7.739 -5.680 8.362 1.00 95.38 110 TRP A O 1
ATOM 884 N N . ASP A 1 111 ? 6.183 -4.678 9.591 1.00 95.31 111 ASP A N 1
ATOM 885 C CA . ASP A 1 111 ? 5.044 -5.092 8.765 1.00 95.31 111 ASP A CA 1
ATOM 886 C C . ASP A 1 111 ? 5.158 -4.624 7.307 1.00 95.31 111 ASP A C 1
ATOM 888 O O . ASP A 1 111 ? 4.879 -5.386 6.380 1.00 95.31 111 ASP A O 1
ATOM 892 N N . TYR A 1 112 ? 5.583 -3.381 7.094 1.00 96.81 112 TYR A N 1
ATOM 893 C CA . TYR A 1 112 ? 5.810 -2.838 5.763 1.00 96.81 112 TYR A CA 1
ATOM 894 C C . TYR A 1 112 ? 7.085 -3.391 5.147 1.00 96.81 112 TYR A C 1
ATOM 896 O O . TYR A 1 112 ? 7.076 -3.811 3.991 1.00 96.81 112 TYR A O 1
ATOM 904 N N . VAL A 1 113 ? 8.178 -3.388 5.914 1.00 96.94 113 VAL A N 1
ATOM 905 C CA . VAL A 1 113 ? 9.498 -3.789 5.422 1.00 96.94 113 VAL A CA 1
ATOM 906 C C . VAL A 1 113 ? 9.503 -5.265 5.035 1.00 96.94 113 VAL A C 1
ATOM 908 O O . VAL A 1 113 ? 9.996 -5.594 3.958 1.00 96.94 113 VAL A O 1
ATOM 911 N N . ASP A 1 114 ? 8.887 -6.138 5.834 1.00 95.94 114 ASP A N 1
ATOM 912 C CA . ASP A 1 114 ? 8.790 -7.572 5.551 1.00 95.94 114 ASP A CA 1
ATOM 913 C C . ASP A 1 114 ? 7.982 -7.833 4.272 1.00 95.94 114 ASP A C 1
ATOM 915 O O . ASP A 1 114 ? 8.398 -8.620 3.417 1.00 95.94 114 ASP A O 1
ATOM 919 N N . GLU A 1 115 ? 6.847 -7.147 4.094 1.00 95.12 115 GLU A N 1
ATOM 920 C CA . GLU A 1 115 ? 6.026 -7.258 2.882 1.00 95.12 115 GLU A CA 1
ATOM 921 C C . GLU A 1 115 ? 6.805 -6.762 1.648 1.00 95.12 115 GLU A C 1
ATOM 923 O O . GLU A 1 115 ? 6.833 -7.448 0.622 1.00 95.12 115 GLU A O 1
ATOM 928 N N . ILE A 1 116 ? 7.488 -5.614 1.736 1.00 96.69 116 ILE A N 1
ATOM 929 C CA . ILE A 1 116 ? 8.288 -5.051 0.636 1.00 96.69 116 ILE A CA 1
ATOM 930 C C . ILE A 1 116 ? 9.459 -5.978 0.286 1.00 96.69 116 ILE A C 1
ATOM 932 O O . ILE A 1 116 ? 9.641 -6.333 -0.882 1.00 96.69 116 ILE A O 1
ATOM 936 N N . ALA A 1 117 ? 10.230 -6.417 1.279 1.00 95.12 117 ALA A N 1
ATOM 937 C CA . ALA A 1 117 ? 11.395 -7.267 1.074 1.00 95.12 117 ALA A CA 1
ATOM 938 C C . ALA A 1 117 ? 10.998 -8.620 0.470 1.00 95.12 117 ALA A C 1
ATOM 940 O O . ALA A 1 117 ? 11.529 -9.024 -0.568 1.00 95.12 117 ALA A O 1
ATOM 941 N N . ALA A 1 118 ? 10.022 -9.304 1.077 1.00 94.00 118 ALA A N 1
ATOM 942 C CA . ALA A 1 118 ? 9.644 -10.654 0.676 1.00 94.00 118 ALA A CA 1
ATOM 943 C C . ALA A 1 118 ? 8.852 -10.685 -0.636 1.00 94.00 118 ALA A C 1
ATOM 945 O O . ALA A 1 118 ? 9.013 -11.611 -1.435 1.00 94.00 118 ALA A O 1
ATOM 946 N N . ARG A 1 119 ? 7.968 -9.704 -0.861 1.00 94.25 119 ARG A N 1
ATOM 947 C CA . ARG A 1 119 ? 6.991 -9.750 -1.959 1.00 94.25 119 ARG A CA 1
ATOM 948 C C . ARG A 1 119 ? 7.295 -8.803 -3.113 1.00 94.25 119 ARG A C 1
ATOM 950 O O . ARG A 1 119 ? 6.603 -8.910 -4.126 1.00 94.25 119 ARG A O 1
ATOM 957 N N . ARG A 1 120 ? 8.253 -7.878 -2.981 1.00 94.38 120 ARG A N 1
ATOM 958 C CA . ARG A 1 120 ? 8.600 -6.908 -4.036 1.00 94.38 120 ARG A CA 1
ATOM 959 C C . ARG A 1 120 ? 10.079 -6.956 -4.392 1.00 94.38 120 ARG A C 1
ATOM 961 O O . ARG A 1 120 ? 10.410 -7.417 -5.477 1.00 94.38 120 ARG A O 1
ATOM 968 N N . VAL A 1 121 ? 10.959 -6.556 -3.476 1.00 93.94 121 VAL A N 1
ATOM 969 C CA . VAL A 1 121 ? 12.401 -6.425 -3.750 1.00 93.94 121 VAL A CA 1
ATOM 970 C C . VAL A 1 121 ? 13.042 -7.784 -4.035 1.00 93.94 121 VAL A C 1
ATOM 972 O O . VAL A 1 121 ? 13.776 -7.920 -5.008 1.00 93.94 121 VAL A O 1
ATOM 975 N N . GLY A 1 122 ? 12.733 -8.810 -3.236 1.00 91.81 122 GLY A N 1
ATOM 976 C CA . GLY A 1 122 ? 13.275 -10.157 -3.425 1.00 91.81 122 GLY A CA 1
ATOM 977 C C . GLY A 1 122 ? 13.004 -10.737 -4.822 1.00 91.81 122 GLY A C 1
ATOM 97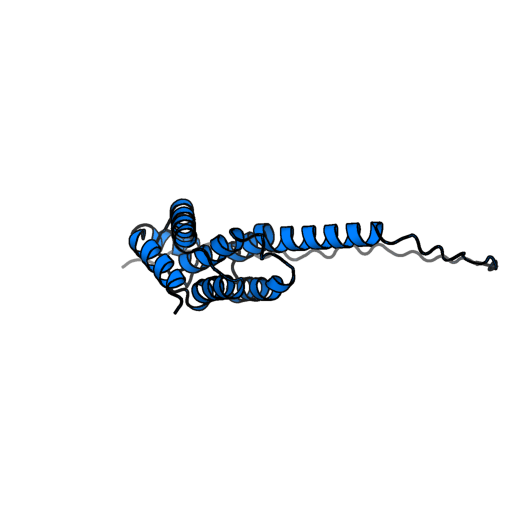8 O O . GLY A 1 122 ? 13.961 -11.114 -5.496 1.00 91.81 122 GLY A O 1
ATOM 979 N N . PRO A 1 123 ? 11.735 -10.823 -5.271 1.00 91.56 123 PRO A N 1
ATOM 980 C CA . PRO A 1 123 ? 11.406 -11.227 -6.639 1.00 91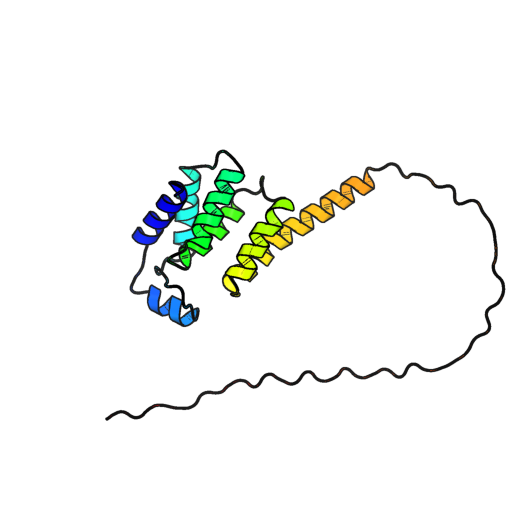.56 123 PRO A CA 1
ATOM 981 C C . PRO A 1 123 ? 12.079 -10.352 -7.702 1.00 91.56 123 PRO A C 1
ATOM 983 O O . PRO A 1 123 ? 12.753 -10.881 -8.575 1.00 91.56 123 PRO A O 1
ATOM 986 N N . LEU A 1 124 ? 12.000 -9.025 -7.562 1.00 92.19 124 LEU A N 1
ATOM 987 C CA . LEU A 1 124 ? 12.537 -8.077 -8.540 1.00 92.19 124 LEU A CA 1
ATOM 988 C C . LEU A 1 124 ? 14.032 -8.282 -8.824 1.00 92.19 124 LEU A C 1
ATOM 990 O O . LEU A 1 124 ? 14.470 -8.278 -9.975 1.00 92.19 124 LEU A O 1
ATOM 994 N N . LEU A 1 125 ? 14.827 -8.469 -7.767 1.00 90.19 125 LEU A N 1
ATOM 995 C CA . LEU A 1 125 ? 16.266 -8.684 -7.895 1.00 90.19 125 LEU A CA 1
ATOM 996 C C . LEU A 1 125 ? 16.598 -10.068 -8.462 1.00 90.19 125 LEU A C 1
ATOM 998 O O . LEU A 1 125 ? 17.549 -10.180 -9.233 1.00 90.19 125 LEU A O 1
ATOM 1002 N N . ARG A 1 126 ? 15.823 -11.108 -8.120 1.00 89.88 126 ARG A N 1
ATOM 1003 C CA . ARG A 1 126 ? 16.003 -12.445 -8.708 1.00 89.88 126 ARG A CA 1
ATOM 1004 C C . ARG A 1 126 ? 15.762 -12.419 -10.211 1.00 89.88 126 ARG A C 1
ATOM 1006 O O . ARG A 1 126 ? 16.654 -12.817 -10.952 1.00 89.88 126 ARG A O 1
ATOM 1013 N N . ASP A 1 127 ? 14.638 -11.853 -10.641 1.00 87.25 127 ASP A N 1
ATOM 1014 C CA . ASP A 1 127 ? 14.257 -11.778 -12.055 1.00 87.25 127 ASP A CA 1
ATOM 1015 C C . ASP A 1 127 ? 15.304 -10.990 -12.865 1.00 87.25 127 ASP A C 1
ATOM 1017 O O . ASP A 1 127 ? 15.690 -11.383 -13.965 1.00 87.25 127 ASP A O 1
ATOM 1021 N N . THR A 1 128 ? 15.849 -9.916 -12.281 1.00 82.56 128 THR A N 1
ATOM 1022 C CA . THR A 1 128 ? 16.915 -9.108 -12.901 1.00 82.56 128 THR A CA 1
ATOM 1023 C C . THR A 1 128 ? 18.220 -9.889 -13.058 1.00 82.56 128 THR A C 1
ATOM 1025 O O . THR A 1 128 ? 18.875 -9.818 -14.098 1.00 82.56 128 THR A O 1
ATOM 1028 N N . VAL A 1 129 ? 18.632 -10.636 -12.030 1.00 82.00 129 VAL A N 1
ATOM 1029 C CA . VAL A 1 129 ? 19.843 -11.467 -12.097 1.00 82.00 129 VAL A CA 1
ATOM 1030 C C . VAL A 1 129 ? 19.669 -12.594 -13.113 1.00 82.00 129 VAL A C 1
ATOM 1032 O O . VAL A 1 129 ? 20.586 -12.848 -13.892 1.00 82.00 129 VAL A O 1
ATOM 1035 N N . GLU A 1 130 ? 18.505 -13.241 -13.141 1.00 79.31 130 GLU A N 1
ATOM 1036 C CA . GLU A 1 130 ? 18.192 -14.306 -14.096 1.00 79.31 130 GLU A CA 1
ATOM 1037 C C . GLU A 1 130 ? 18.220 -13.801 -15.544 1.00 79.31 130 GLU A C 1
ATOM 1039 O O . GLU A 1 130 ? 18.875 -14.424 -16.384 1.00 79.31 130 GLU A O 1
ATOM 1044 N N . ALA A 1 131 ? 17.619 -12.638 -15.817 1.00 77.94 131 ALA A N 1
ATOM 1045 C CA . ALA A 1 131 ? 17.682 -11.983 -17.124 1.00 77.94 131 ALA A CA 1
ATOM 1046 C C . ALA A 1 131 ? 19.133 -11.671 -17.539 1.00 77.94 131 ALA A C 1
ATOM 1048 O O . ALA A 1 131 ? 19.574 -12.069 -18.616 1.00 77.94 131 ALA A O 1
ATOM 1049 N N . ASN A 1 132 ? 19.924 -11.074 -16.640 1.00 76.94 132 ASN A N 1
ATOM 1050 C CA . ASN A 1 132 ? 21.333 -10.761 -16.902 1.00 76.94 132 ASN A CA 1
ATOM 1051 C C . ASN A 1 132 ? 22.185 -12.014 -17.186 1.00 76.94 132 ASN A C 1
ATOM 1053 O O . ASN A 1 132 ? 23.134 -11.965 -17.973 1.00 76.94 132 ASN A O 1
ATOM 1057 N N . ILE A 1 133 ? 21.893 -13.145 -16.532 1.00 80.75 133 ILE A N 1
ATOM 1058 C CA . ILE A 1 133 ? 22.585 -14.418 -16.786 1.00 80.75 133 ILE A CA 1
ATOM 1059 C C . ILE A 1 133 ? 22.182 -14.991 -18.149 1.00 80.75 133 ILE A C 1
ATOM 1061 O O . ILE A 1 133 ? 23.051 -15.491 -18.867 1.00 80.75 133 ILE A O 1
ATOM 1065 N N . ALA A 1 134 ? 20.897 -14.934 -18.508 1.00 77.62 134 ALA A N 1
ATOM 1066 C CA . ALA A 1 134 ? 20.402 -15.399 -19.801 1.00 77.62 134 ALA A CA 1
ATOM 1067 C C . ALA A 1 134 ? 21.039 -14.616 -20.961 1.00 77.62 134 ALA A C 1
ATOM 1069 O O . ALA A 1 134 ? 21.593 -15.233 -21.872 1.00 77.62 134 ALA A O 1
ATOM 1070 N N . ASP A 1 135 ? 21.083 -13.285 -20.866 1.00 75.94 135 ASP A N 1
ATOM 1071 C CA . ASP A 1 135 ? 21.715 -12.421 -21.870 1.00 75.94 135 ASP A CA 1
ATOM 1072 C C . ASP A 1 135 ? 23.205 -12.740 -22.040 1.00 75.94 135 ASP A C 1
ATOM 1074 O O . ASP A 1 135 ? 23.700 -12.890 -23.157 1.00 75.94 135 ASP A O 1
ATOM 1078 N N . ARG A 1 136 ? 23.935 -12.946 -20.933 1.00 71.00 136 ARG A N 1
ATOM 1079 C CA . ARG A 1 136 ? 25.361 -13.319 -20.979 1.00 71.00 136 ARG A CA 1
ATOM 1080 C C . ARG A 1 136 ? 25.614 -14.693 -21.597 1.00 71.00 136 ARG A C 1
ATOM 1082 O O . ARG A 1 136 ? 26.691 -14.896 -22.150 1.00 71.00 136 ARG A O 1
ATOM 1089 N N . ARG A 1 137 ? 24.669 -15.634 -21.498 1.00 72.94 137 ARG A N 1
ATOM 1090 C CA . ARG A 1 137 ? 24.761 -16.959 -22.141 1.00 72.94 137 ARG A CA 1
ATOM 1091 C C . ARG A 1 137 ? 24.478 -16.908 -23.643 1.00 72.94 137 ARG A C 1
ATOM 1093 O O . ARG A 1 137 ? 24.946 -17.786 -24.358 1.00 72.94 137 ARG A O 1
ATOM 1100 N N . LEU A 1 138 ? 23.730 -15.907 -24.104 1.00 65.75 138 LEU A N 1
ATOM 1101 C CA . LEU A 1 138 ? 23.416 -15.689 -25.519 1.00 65.75 138 LEU A CA 1
ATOM 1102 C C . LEU A 1 138 ? 24.518 -14.924 -26.270 1.00 65.75 138 LEU A C 1
ATOM 1104 O O . LEU A 1 138 ? 24.511 -14.901 -27.500 1.00 65.75 138 LEU A O 1
ATOM 1108 N N . LEU A 1 139 ? 25.489 -14.331 -25.565 1.00 55.62 139 LEU A N 1
ATOM 1109 C CA . LEU A 1 139 ? 26.670 -13.751 -26.203 1.00 55.62 139 LEU A CA 1
ATOM 1110 C C . LEU A 1 139 ? 27.559 -14.873 -26.768 1.00 55.62 139 LEU A C 1
ATOM 1112 O O . LEU A 1 139 ? 27.911 -15.795 -26.024 1.00 55.62 139 LEU A O 1
ATOM 1116 N N . PRO A 1 140 ? 27.968 -14.817 -28.053 1.00 53.16 140 PRO A N 1
ATOM 1117 C CA . PRO A 1 140 ? 28.907 -15.788 -28.594 1.00 53.16 140 PRO A CA 1
ATOM 1118 C C . PRO A 1 140 ? 30.186 -15.746 -27.761 1.00 53.16 140 PRO A C 1
ATOM 1120 O O . PRO A 1 140 ? 30.670 -14.665 -27.416 1.00 53.16 140 PRO A O 1
ATOM 1123 N N . ALA A 1 141 ? 30.725 -16.922 -27.428 1.00 57.03 141 ALA A N 1
ATOM 1124 C CA . ALA A 1 141 ? 32.012 -17.040 -26.764 1.00 57.03 141 ALA A CA 1
ATOM 1125 C C . ALA A 1 141 ? 33.057 -16.304 -27.613 1.00 57.03 141 ALA A C 1
ATOM 1127 O O . ALA A 1 141 ? 33.533 -16.824 -28.622 1.00 57.03 141 ALA A O 1
ATOM 1128 N N . GLN A 1 142 ? 33.382 -15.071 -27.227 1.00 52.81 142 GLN A N 1
ATOM 1129 C CA . GLN A 1 142 ? 34.506 -14.320 -27.764 1.00 52.81 142 GLN A CA 1
ATOM 1130 C C . GLN A 1 142 ? 35.751 -15.111 -27.359 1.00 52.81 142 GLN A C 1
ATOM 1132 O O . GLN A 1 142 ? 36.265 -14.981 -26.247 1.00 52.81 142 GLN A O 1
ATOM 1137 N N . GLY A 1 143 ? 36.155 -16.037 -28.228 1.00 48.94 143 GLY A N 1
ATOM 1138 C CA . GLY A 1 143 ? 37.309 -16.896 -28.056 1.00 48.94 143 GLY A CA 1
ATOM 1139 C C . GLY A 1 143 ? 38.576 -16.060 -28.089 1.00 48.94 143 GLY A C 1
ATOM 1140 O O . GLY A 1 143 ? 39.250 -15.985 -29.113 1.00 48.94 143 GLY A O 1
ATOM 1141 N N . HIS A 1 144 ? 38.933 -15.458 -26.958 1.00 50.88 144 HIS A N 1
ATOM 1142 C CA . HIS A 1 144 ? 40.302 -15.036 -26.737 1.00 50.88 144 HIS A CA 1
ATOM 1143 C C . HIS A 1 144 ? 41.160 -16.302 -26.664 1.00 50.88 144 HIS A C 1
ATOM 1145 O O . HIS A 1 144 ? 41.247 -16.961 -25.629 1.00 50.88 144 HIS A O 1
ATOM 1151 N N . ARG A 1 145 ? 41.786 -16.654 -27.797 1.00 48.25 145 ARG A N 1
ATOM 1152 C CA . ARG A 1 145 ? 42.970 -17.517 -27.824 1.00 48.25 145 ARG A CA 1
ATOM 1153 C C . ARG A 1 145 ? 43.983 -16.913 -26.852 1.00 48.25 145 ARG A C 1
ATOM 1155 O O . ARG A 1 145 ? 44.635 -15.924 -27.176 1.00 48.25 145 ARG A O 1
ATOM 1162 N N . LEU A 1 146 ? 44.099 -17.496 -25.663 1.00 48.25 146 LEU A N 1
ATOM 1163 C CA . LEU A 1 146 ? 45.241 -17.263 -24.794 1.00 48.25 146 LEU A CA 1
ATOM 1164 C C . LEU A 1 146 ? 46.461 -17.837 -25.515 1.00 48.25 146 LEU A C 1
ATOM 1166 O O . LEU A 1 146 ? 46.624 -19.052 -25.625 1.00 48.25 146 LEU A O 1
ATOM 1170 N N . GLY A 1 147 ? 47.271 -16.937 -26.070 1.00 40.00 147 GLY A N 1
ATOM 1171 C CA . GLY A 1 147 ? 48.622 -17.248 -26.504 1.00 40.00 147 GLY A CA 1
ATOM 1172 C C . GLY A 1 147 ? 49.396 -17.868 -25.344 1.00 40.00 147 GLY A C 1
ATOM 1173 O O . GLY A 1 147 ? 49.307 -17.420 -24.202 1.00 40.00 147 GLY A O 1
ATOM 1174 N N . ALA A 1 148 ? 50.101 -18.947 -25.656 1.00 46.69 148 ALA A N 1
ATOM 1175 C CA . ALA A 1 148 ? 50.974 -19.659 -24.746 1.00 46.69 148 ALA A CA 1
ATOM 1176 C C . ALA A 1 148 ? 52.156 -18.791 -24.261 1.00 46.69 148 ALA A C 1
ATOM 1178 O O . ALA A 1 148 ? 52.541 -17.829 -24.922 1.00 46.69 148 ALA A O 1
ATOM 1179 N N . ALA A 1 149 ? 52.774 -19.266 -23.170 1.00 38.31 149 ALA A N 1
ATOM 1180 C CA . ALA A 1 149 ? 54.008 -18.819 -22.502 1.00 38.31 149 ALA A CA 1
ATOM 1181 C C . ALA A 1 149 ? 53.819 -17.756 -21.391 1.00 38.31 149 ALA A C 1
ATOM 1183 O O . ALA A 1 149 ? 53.054 -16.816 -21.535 1.00 38.31 149 ALA A O 1
ATOM 1184 N N . ALA A 1 150 ? 54.468 -17.833 -20.225 1.00 38.75 150 ALA A N 1
ATOM 1185 C CA . ALA A 1 150 ? 55.670 -18.572 -19.850 1.00 38.75 150 ALA A CA 1
ATOM 1186 C C . ALA A 1 150 ? 55.647 -19.005 -18.369 1.00 38.75 150 ALA A C 1
ATOM 1188 O O . ALA A 1 150 ? 55.009 -18.386 -17.515 1.00 38.75 150 ALA A O 1
ATOM 1189 N N . ALA A 1 151 ? 56.386 -20.079 -18.088 1.00 41.38 151 ALA A N 1
ATOM 1190 C CA . ALA A 1 151 ? 56.638 -20.628 -16.764 1.00 41.38 151 ALA A CA 1
ATOM 1191 C C . ALA A 1 151 ? 57.322 -19.613 -15.826 1.00 41.38 151 ALA A C 1
ATOM 1193 O O . ALA A 1 151 ? 58.242 -18.901 -16.226 1.00 41.38 151 ALA A O 1
ATOM 1194 N N . ARG A 1 152 ? 56.908 -19.593 -14.553 1.00 43.56 152 ARG A N 1
ATOM 1195 C CA . ARG A 1 152 ? 57.615 -18.911 -13.455 1.00 43.56 152 ARG A CA 1
ATOM 1196 C C . ARG A 1 152 ? 58.336 -19.948 -12.585 1.00 43.56 152 ARG A C 1
ATOM 1198 O O . ARG A 1 152 ? 57.684 -20.919 -12.197 1.00 43.56 152 ARG A O 1
ATOM 1205 N N . PRO A 1 153 ? 59.615 -19.756 -12.218 1.00 43.03 153 PRO A N 1
ATOM 1206 C CA . PRO A 1 153 ? 60.283 -20.613 -11.249 1.00 43.03 153 PRO A CA 1
ATOM 1207 C C . PRO A 1 153 ? 60.146 -20.076 -9.813 1.00 43.03 153 PRO A C 1
ATOM 1209 O O . PRO A 1 153 ? 60.112 -18.870 -9.586 1.00 43.03 153 PRO A O 1
ATOM 1212 N N . GLY A 1 154 ? 60.145 -21.006 -8.851 1.00 36.00 154 GLY A N 1
ATOM 1213 C CA . GLY A 1 154 ? 60.722 -20.808 -7.515 1.00 36.00 154 GLY A CA 1
ATOM 1214 C C . GLY A 1 154 ? 59.814 -20.264 -6.406 1.00 36.00 154 GLY A C 1
ATOM 1215 O O . GLY A 1 154 ? 59.727 -19.060 -6.193 1.00 36.00 154 GLY A O 1
ATOM 1216 N N . ARG A 1 155 ? 59.242 -21.166 -5.597 1.00 45.03 155 ARG A N 1
ATOM 1217 C CA . ARG A 1 155 ? 58.878 -20.888 -4.193 1.00 45.03 155 ARG A CA 1
ATOM 1218 C C . ARG A 1 155 ? 60.061 -21.235 -3.281 1.00 45.03 155 ARG A C 1
ATOM 1220 O 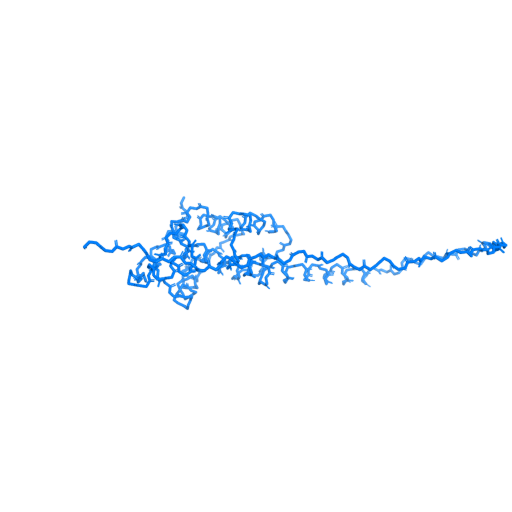O . ARG A 1 155 ? 60.630 -22.310 -3.456 1.00 45.03 155 ARG A O 1
ATOM 1227 N N . PRO A 1 156 ? 60.286 -20.458 -2.213 1.00 41.44 156 PRO A N 1
ATOM 1228 C CA . PRO A 1 156 ? 60.644 -21.037 -0.924 1.00 41.44 156 PRO A CA 1
ATOM 1229 C C . PRO A 1 156 ? 59.589 -20.703 0.139 1.00 41.44 156 PRO A C 1
ATOM 1231 O O . PRO A 1 156 ? 59.008 -19.618 0.162 1.00 41.44 156 PRO A O 1
ATOM 1234 N N . GLY A 1 157 ? 59.295 -21.698 0.975 1.00 42.97 157 GLY A N 1
ATOM 1235 C CA . GLY A 1 157 ? 58.310 -21.627 2.047 1.00 42.97 157 GLY A CA 1
ATOM 1236 C C . GLY A 1 157 ? 58.788 -20.887 3.295 1.00 42.97 157 GLY A C 1
ATOM 1237 O O . GLY A 1 157 ? 59.975 -20.646 3.461 1.00 42.97 157 GLY A O 1
ATOM 1238 N N . LEU A 1 158 ? 57.812 -20.568 4.147 1.00 46.00 158 LEU A N 1
ATOM 1239 C CA . LEU A 1 158 ? 57.835 -20.292 5.594 1.00 46.00 158 LEU A CA 1
ATOM 1240 C C . LEU A 1 158 ? 56.355 -19.975 5.919 1.00 46.00 158 LEU A C 1
ATOM 1242 O O . LEU A 1 158 ? 55.749 -19.135 5.268 1.00 46.00 158 LEU A O 1
ATOM 1246 N N . GLY A 1 159 ? 55.618 -20.691 6.765 1.00 43.09 159 GLY A N 1
ATOM 1247 C CA . GLY A 1 159 ? 56.006 -21.175 8.080 1.00 43.09 159 GLY A CA 1
ATOM 1248 C C . GLY A 1 159 ? 55.684 -20.112 9.133 1.00 43.09 159 GLY A C 1
ATOM 1249 O O . GLY A 1 159 ? 56.609 -19.532 9.675 1.00 43.09 159 GLY A O 1
ATOM 1250 N N . ALA A 1 160 ? 54.403 -19.827 9.409 1.00 46.34 160 ALA A N 1
ATOM 1251 C CA . ALA A 1 160 ? 53.981 -19.144 10.641 1.00 46.34 160 ALA A CA 1
ATOM 1252 C C . ALA A 1 160 ? 52.469 -19.311 10.865 1.00 46.34 160 ALA A C 1
ATOM 1254 O O . ALA A 1 160 ? 51.647 -18.937 10.030 1.00 46.34 160 ALA A O 1
ATOM 1255 N N . GLY A 1 161 ? 52.111 -19.915 11.999 1.00 48.44 161 GLY A N 1
ATOM 1256 C CA . GLY A 1 161 ? 50.742 -20.242 12.376 1.00 48.44 161 GLY A CA 1
ATOM 1257 C C . GLY A 1 161 ? 49.845 -19.020 12.575 1.00 48.44 161 GLY A C 1
ATOM 1258 O O . GLY A 1 161 ? 50.124 -18.139 13.387 1.00 48.44 161 GLY A O 1
ATOM 1259 N N . VAL A 1 162 ? 48.698 -19.028 11.898 1.00 47.69 162 VAL A N 1
ATOM 1260 C CA . VAL A 1 162 ? 47.571 -18.149 12.212 1.00 47.69 162 VAL A CA 1
ATOM 1261 C C . VAL A 1 162 ? 46.799 -18.787 13.365 1.00 47.69 162 VAL A C 1
ATOM 1263 O O . VAL A 1 162 ? 46.084 -19.775 13.191 1.00 47.69 162 VAL A O 1
ATOM 1266 N N . ARG A 1 163 ? 46.957 -18.237 14.573 1.00 51.56 163 ARG A N 1
ATOM 1267 C CA . ARG A 1 163 ? 46.100 -18.578 15.716 1.00 51.56 163 ARG A CA 1
ATOM 1268 C C . ARG A 1 163 ? 44.661 -18.188 15.369 1.00 51.56 163 ARG A C 1
ATOM 1270 O O . ARG A 1 163 ? 44.389 -17.031 15.055 1.00 51.56 163 ARG A O 1
ATOM 1277 N N . ARG A 1 164 ? 43.736 -19.150 15.441 1.00 48.72 164 ARG A N 1
ATOM 1278 C CA . ARG A 1 164 ? 42.295 -18.897 15.322 1.00 48.72 164 ARG A CA 1
ATOM 1279 C C . ARG A 1 164 ? 41.869 -17.968 16.457 1.00 48.72 164 ARG A C 1
ATOM 1281 O O . ARG A 1 164 ? 41.960 -18.332 17.626 1.00 48.72 164 ARG A O 1
ATOM 1288 N N . ARG A 1 165 ? 41.410 -16.766 16.115 1.00 50.81 165 ARG A N 1
ATOM 1289 C CA . ARG A 1 165 ? 40.755 -15.866 17.066 1.00 50.81 165 ARG A CA 1
ATOM 1290 C C . ARG A 1 165 ? 39.348 -16.413 17.315 1.00 50.81 165 ARG A C 1
ATOM 1292 O O . ARG A 1 165 ? 38.582 -16.567 16.368 1.00 50.81 165 ARG A O 1
ATOM 1299 N N . ALA A 1 166 ? 39.037 -16.755 18.563 1.00 55.66 166 ALA A N 1
ATOM 1300 C CA . ALA A 1 166 ? 37.693 -17.158 18.963 1.00 55.66 166 ALA A CA 1
ATOM 1301 C C . ALA A 1 166 ? 36.680 -16.027 18.672 1.00 55.66 166 ALA A C 1
ATOM 1303 O O . ALA A 1 166 ? 37.051 -14.848 18.757 1.00 55.66 166 ALA A O 1
ATOM 1304 N N . PRO A 1 167 ? 35.421 -16.348 18.328 1.00 50.31 167 PRO A N 1
ATOM 1305 C CA . PRO A 1 167 ? 34.391 -15.339 18.120 1.00 50.31 167 PRO A CA 1
ATOM 1306 C C . PRO A 1 167 ? 34.143 -14.561 19.419 1.00 50.31 167 PRO A C 1
ATOM 1308 O O . PRO A 1 167 ? 33.979 -15.137 20.493 1.00 50.31 167 PRO A O 1
ATOM 1311 N N . ARG A 1 168 ? 34.132 -13.229 19.314 1.00 49.22 168 ARG A N 1
ATOM 1312 C CA . ARG A 1 168 ? 33.756 -12.325 20.407 1.00 49.22 168 ARG A CA 1
ATOM 1313 C C . ARG A 1 168 ? 32.276 -12.559 20.726 1.00 49.22 168 ARG A C 1
ATOM 1315 O O . ARG A 1 168 ? 31.444 -12.454 19.829 1.00 49.22 168 ARG A O 1
ATOM 1322 N N . ALA A 1 169 ? 31.961 -12.865 21.983 1.00 49.25 169 ALA A N 1
ATOM 1323 C CA . ALA A 1 169 ? 30.585 -12.944 22.456 1.00 49.25 169 ALA A CA 1
ATOM 1324 C C . ALA A 1 169 ? 29.880 -11.594 22.235 1.00 49.25 169 ALA A C 1
ATOM 1326 O O . ALA A 1 169 ? 30.379 -10.547 22.653 1.00 49.25 169 ALA A O 1
ATOM 1327 N N . VAL A 1 170 ? 28.736 -11.629 21.554 1.00 51.06 170 VAL A N 1
ATOM 1328 C CA . VAL A 1 170 ? 27.814 -10.495 21.446 1.00 51.06 170 VAL A CA 1
ATOM 1329 C C . VAL A 1 170 ? 27.111 -10.359 22.802 1.00 51.06 170 VAL A C 1
ATOM 1331 O O . VAL A 1 170 ? 26.596 -11.365 23.295 1.00 51.06 170 VAL A O 1
ATOM 1334 N N . PRO A 1 171 ? 27.090 -9.180 23.448 1.00 45.62 171 PRO A N 1
ATOM 1335 C CA . PRO A 1 171 ? 26.368 -9.024 24.703 1.00 45.62 171 PRO A CA 1
ATOM 1336 C C . PRO A 1 171 ? 24.863 -9.183 24.461 1.00 45.62 171 PRO A C 1
ATOM 1338 O O . PRO A 1 171 ? 24.302 -8.592 23.538 1.00 45.62 171 PRO A O 1
ATOM 1341 N N . ALA A 1 172 ? 24.217 -9.998 25.295 1.00 49.91 172 ALA A N 1
ATOM 1342 C CA . ALA A 1 172 ? 22.773 -10.166 25.301 1.00 49.91 172 ALA A CA 1
ATOM 1343 C C . ALA A 1 172 ? 22.086 -8.820 25.580 1.00 49.91 172 ALA A C 1
ATOM 1345 O O . ALA A 1 172 ? 22.409 -8.135 26.552 1.00 49.91 172 ALA A O 1
ATOM 1346 N N . VAL A 1 173 ? 21.129 -8.451 24.728 1.00 49.84 173 VAL A N 1
ATOM 1347 C CA . VAL A 1 173 ? 20.222 -7.325 24.971 1.00 49.84 173 VAL A CA 1
ATOM 1348 C C . VAL A 1 173 ? 19.386 -7.668 26.210 1.00 49.84 173 VAL A C 1
ATOM 1350 O O . VAL A 1 173 ? 18.727 -8.710 26.206 1.00 49.84 173 VAL A O 1
ATOM 1353 N N . PRO A 1 174 ? 19.393 -6.853 27.279 1.00 41.94 174 PRO A N 1
ATOM 1354 C CA . PRO A 1 174 ? 18.585 -7.150 28.449 1.00 41.94 174 PRO A CA 1
ATOM 1355 C C . PRO A 1 174 ? 17.104 -7.044 28.080 1.00 41.94 174 PRO A C 1
ATOM 1357 O O . PRO A 1 174 ? 16.626 -5.993 27.646 1.00 41.94 174 PRO A O 1
ATOM 1360 N N . ALA A 1 175 ? 16.368 -8.138 28.283 1.00 51.22 175 ALA A N 1
ATOM 1361 C CA . ALA A 1 175 ? 14.918 -8.102 28.341 1.00 51.22 175 ALA A CA 1
ATOM 1362 C C . ALA A 1 175 ? 14.527 -7.137 29.467 1.00 51.22 175 ALA A C 1
ATOM 1364 O O . ALA A 1 175 ? 14.764 -7.422 30.643 1.00 51.22 175 ALA A O 1
ATOM 1365 N N . ARG A 1 176 ? 13.960 -5.973 29.127 1.00 44.78 176 ARG A N 1
ATOM 1366 C CA . ARG A 1 176 ? 13.326 -5.124 30.138 1.00 44.78 176 ARG A CA 1
ATOM 1367 C C . ARG A 1 176 ? 12.065 -5.827 30.612 1.00 44.78 176 ARG A C 1
ATOM 1369 O O . ARG A 1 176 ? 11.023 -5.787 29.961 1.00 44.78 176 ARG A O 1
ATOM 1376 N N . GLY A 1 177 ? 12.238 -6.515 31.734 1.00 38.72 177 GLY A N 1
ATOM 1377 C CA . GLY A 1 177 ? 11.189 -7.091 32.541 1.00 38.72 177 GLY A CA 1
ATOM 1378 C C . GLY A 1 177 ? 10.266 -6.024 33.117 1.00 38.72 177 GLY A C 1
ATOM 1379 O O . GLY A 1 177 ? 10.667 -4.907 33.444 1.00 38.72 177 GLY A O 1
ATOM 1380 N N . ALA A 1 178 ? 9.014 -6.447 33.208 1.00 44.12 178 ALA A N 1
ATOM 1381 C CA . ALA A 1 178 ? 7.951 -5.936 34.047 1.00 44.12 178 ALA A CA 1
ATOM 1382 C C . ALA A 1 178 ? 8.396 -5.493 35.451 1.00 44.12 178 ALA A C 1
ATOM 1384 O O . ALA A 1 178 ? 9.184 -6.186 36.092 1.00 44.12 178 ALA A O 1
ATOM 1385 N N . GLN A 1 179 ? 7.783 -4.402 35.924 1.00 40.00 179 GLN A N 1
ATOM 1386 C CA . GLN A 1 179 ? 7.278 -4.135 37.287 1.00 40.00 179 GLN A CA 1
ATOM 1387 C C . GLN A 1 179 ? 6.828 -2.658 37.330 1.00 40.00 179 GLN A C 1
ATOM 1389 O O . GLN A 1 179 ? 7.488 -1.818 36.733 1.00 40.00 179 GLN A O 1
ATOM 1394 N N . ALA A 1 180 ? 5.749 -2.219 37.977 1.00 40.88 180 ALA A N 1
ATOM 1395 C CA . ALA A 1 180 ? 4.668 -2.823 38.761 1.00 40.88 180 ALA A CA 1
ATOM 1396 C C . ALA A 1 180 ? 3.545 -1.735 38.878 1.00 40.88 180 ALA A C 1
ATOM 1398 O O . ALA A 1 180 ? 3.713 -0.653 38.307 1.00 40.88 180 ALA A O 1
ATOM 1399 N N . PRO A 1 181 ? 2.398 -1.973 39.547 1.00 43.25 181 PRO A N 1
ATOM 1400 C CA . PRO A 1 181 ? 1.201 -1.142 39.417 1.00 43.25 181 PRO A CA 1
ATOM 1401 C C . PRO A 1 181 ? 1.293 0.168 40.216 1.00 43.25 181 PRO A C 1
ATOM 1403 O O . PRO A 1 181 ? 1.808 0.196 41.333 1.00 43.25 181 PRO A O 1
ATOM 1406 N N . VAL A 1 182 ? 0.737 1.246 39.657 1.00 44.00 182 VAL A N 1
ATOM 1407 C CA . VAL A 1 182 ? 0.452 2.478 40.404 1.00 44.00 182 VAL A CA 1
ATOM 1408 C C . VAL A 1 182 ? -0.862 2.289 41.156 1.00 44.00 182 VAL A C 1
ATOM 1410 O O . VAL A 1 182 ? -1.881 1.910 40.584 1.00 44.00 182 VAL A O 1
ATOM 1413 N N . ASN A 1 183 ? -0.773 2.523 42.458 1.00 43.44 183 ASN A N 1
ATOM 1414 C CA . ASN A 1 183 ? -1.802 2.340 43.464 1.00 43.44 183 ASN A CA 1
ATOM 1415 C C . ASN A 1 183 ? -2.998 3.288 43.251 1.00 43.44 183 ASN A C 1
ATOM 1417 O O . ASN A 1 183 ? -2.823 4.492 43.059 1.00 43.44 183 ASN A O 1
ATOM 1421 N N . THR A 1 184 ? -4.199 2.721 43.318 1.00 45.53 184 THR A N 1
ATOM 1422 C CA . THR A 1 184 ? -5.494 3.399 43.454 1.00 45.53 184 THR A CA 1
ATOM 1423 C C . THR A 1 184 ? -5.566 4.212 44.750 1.00 45.53 184 THR A C 1
ATOM 1425 O O . THR A 1 184 ? -5.038 3.801 45.784 1.00 45.53 184 THR A O 1
ATOM 1428 N N . ARG A 1 185 ? -6.270 5.343 44.694 1.00 47.06 185 ARG A N 1
ATOM 1429 C CA . ARG A 1 185 ? -7.071 5.822 45.826 1.00 47.06 185 ARG A CA 1
ATOM 1430 C C . ARG A 1 185 ? -8.489 5.305 45.661 1.00 47.06 185 ARG A C 1
ATOM 1432 O O . ARG A 1 185 ? -8.901 5.171 44.486 1.00 47.06 185 ARG A O 1
#

Sequence (185 aa):
MNGLAAAIRRQLADAADPAKAPQVQRYMKSEMPFLGVAKSARAKITRAVSAAHPPTSREQWLECVLELWREAGFREERYAALERTGRYPRWQDPTVLPVYDELVVTGAWWDYVDEIAARRVGPLLRDTVEANIADRRLLPAQGHRLGAAAARPGRPGLGAGVRRRAPRAVPAVPARGAQAPVNTR

InterPro domains:
  IPR014825 DNA alkylation repair enzyme [PF08713] (8-128)
  IPR016024 Armadillo-type fold [SSF48371] (12-128)

Secondary structure (DSSP, 8-state):
--HHHHHHHHHHHHT--TTTHHHHHHHTT-SS------HHHHHHHHHHHHHHS--SSHHHHHHHHHHHHHT-SSHHHHHHHHHHHTT-GGG-SGGGHHHHHHHHHHH-SHHHHHHHIIIIIHHHHHHHHHHHHHHHHHS-----------------------PPPPPPPPPPPP------PPPP-

Radius of gyration: 26.7 Å; chains: 1; bounding box: 78×36×74 Å

Organism: Saccharothrix espanaensis (strain ATCC 51144 / DSM 44229 / JCM 9112 / NBRC 15066 / NRRL 15764) (NCBI:txid1179773)